Protein 6M5N (pdb70)

B-factor: mean 21.62, std 9.53, range [8.75, 76.54]

Secondary structure (DSSP, 8-state):
-TTTT-EEEEETTTSHHHHHHHHHHHHTT-EEEEEES-HHHHHHHHHHHHHHSTT--EEEEE--TT-HHHHHHHHHHHHHHHTS-SEEEE---------TT---HHHHHHHHIIIIIHHHHHHHHHHHHHHTTT-EEEEEE--GGGTS--TT-HHHHHHHHHHHHHHHHHHHHHGGGTEEEEEEEE-B--HHHHHHHHHS-HHHHHHHHHHHHHH-TTTSS-B-IIIIIHHHHHHHHSGGGTT--S-EEEESTTSS---

Sequence (259 aa):
KLLEGKRIIVTGGAQGIGASVVRAYIAAGATVASMDMNDTLGQQVVSEAGKANPGCKSRYYHCNIADRPEVEKAFATAAEDMGGLDVMVNVAGVHRHSPPDAIAEELYDMLFRVNVLGTINTNAVAYRLMKGQGIGNIINFGSESGLTGEINNALYSATKAAVHTWTRNVARQWGPDGIRINAVLPYMVTPMYVDFRNALSSEDLAAHDAATKTDIPLGGKFGDADKDLAPVMVFLASDASHFMTGQMFPVDGGLIAVR

Structure (mmCIF, N/CA/C/O backbone):
data_6M5N
#
_entry.id   6M5N
#
_cell.length_a   71.629
_cell.length_b   96.507
_cell.length_c   142.562
_cell.angle_alpha   90.000
_cell.angle_beta   90.000
_cell.angle_gamma   90.000
#
_symmetry.space_group_name_H-M   'F 2 2 2'
#
loop_
_entity.id
_entity.type
_entity.pdbx_description
1 polymer 'Borneol dehydrogenase'
2 non-polymer 'SULFATE ION'
3 non-polymer 'ACETATE ION'
4 water water
#
loop_
_atom_site.group_PDB
_atom_site.id
_atom_site.type_symbol
_atom_site.label_atom_id
_atom_site.label_alt_id
_atom_site.label_comp_id
_atom_site.label_asym_id
_atom_site.label_entity_id
_atom_site.label_seq_id
_atom_site.pdbx_PDB_ins_code
_atom_site.Cartn_x
_atom_site.Cartn_y
_atom_site.Cartn_z
_atom_site.occupancy
_atom_site.B_iso_or_equiv
_atom_site.auth_seq_id
_atom_site.auth_comp_id
_atom_site.auth_asym_id
_atom_site.auth_atom_id
_atom_site.pdbx_PDB_model_num
ATOM 1 N N . LYS A 1 2 ? 19.13331 18.92805 -1.02049 1.000 35.25929 2 LYS A N 1
ATOM 2 C CA . LYS A 1 2 ? 18.37229 18.45183 0.13078 1.000 30.70348 2 LYS A CA 1
ATOM 3 C C . LYS A 1 2 ? 19.24127 18.62073 1.37053 1.000 24.03718 2 LYS A C 1
ATOM 4 O O . LYS A 1 2 ? 20.45043 18.40646 1.32088 1.000 25.59305 2 LYS A O 1
ATOM 10 N N . LEU A 1 3 ? 18.61083 18.99641 2.48604 1.000 23.63241 3 LEU A N 1
ATOM 11 C CA . LEU A 1 3 ? 19.36260 19.35233 3.68928 1.000 24.29209 3 LEU A CA 1
ATOM 12 C C . LEU A 1 3 ? 20.22232 18.22458 4.24563 1.000 22.32727 3 LEU A C 1
ATOM 13 O O . LEU A 1 3 ? 21.23273 18.50452 4.89844 1.000 23.07571 3 LEU A O 1
ATOM 18 N N . LEU A 1 4 ? 19.84683 16.96012 4.04190 1.000 21.18653 4 LEU A N 1
ATOM 19 C CA . LEU A 1 4 ? 20.64108 15.85818 4.57817 1.000 17.83419 4 LEU A CA 1
ATOM 20 C C . LEU A 1 4 ? 21.26184 15.00173 3.47992 1.000 21.69917 4 LEU A C 1
ATOM 21 O O . LEU A 1 4 ? 21.59281 13.83914 3.71970 1.000 16.31067 4 LEU A O 1
ATOM 26 N N . GLU A 1 5 ? 21.43238 15.56375 2.28646 1.000 22.40232 5 GLU A N 1
ATOM 27 C CA . GLU A 1 5 ? 21.95827 14.83445 1.13865 1.000 25.28322 5 GLU A CA 1
ATOM 28 C C . GLU A 1 5 ? 23.24667 14.08556 1.46597 1.000 19.50215 5 GLU A C 1
ATOM 29 O O . GLU A 1 5 ? 24.21838 14.67341 1.95184 1.000 2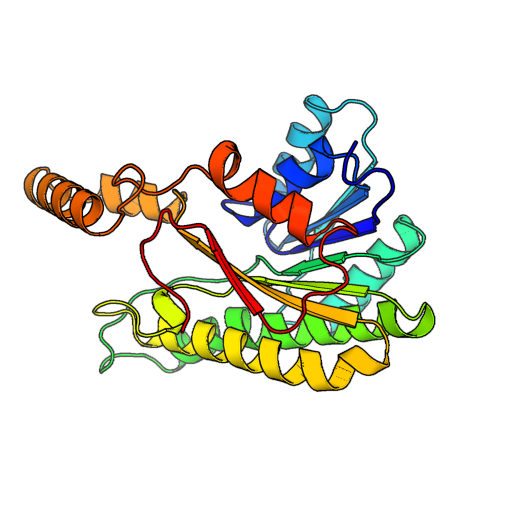0.82170 5 GLU A O 1
ATOM 35 N N . GLY A 1 6 ? 23.23489 12.77322 1.23212 1.000 21.83539 6 GLY A N 1
ATOM 36 C CA . GLY A 1 6 ? 24.37854 11.92973 1.49417 1.000 26.77666 6 GLY A CA 1
ATOM 37 C C . GLY A 1 6 ? 24.64436 11.56189 2.93692 1.000 24.88515 6 GLY A C 1
ATOM 38 O O . GLY A 1 6 ? 25.54084 10.74675 3.18572 1.000 27.42443 6 GLY A O 1
ATOM 39 N N . LYS A 1 7 ? 23.92680 12.13243 3.90129 1.000 20.85166 7 LYS A N 1
ATOM 40 C CA . LYS A 1 7 ? 24.18648 11.78009 5.28908 1.000 17.13605 7 LYS A CA 1
ATOM 41 C C . LYS A 1 7 ? 23.83690 10.31522 5.52586 1.000 14.08533 7 LYS A C 1
ATOM 42 O O . LYS A 1 7 ? 22.82981 9.81066 5.02276 1.000 17.26712 7 LYS A O 1
ATOM 48 N N . ARG A 1 8 ? 24.67294 9.64673 6.31390 1.000 14.49592 8 ARG A N 1
ATOM 49 C CA . ARG A 1 8 ? 24.54917 8.22856 6.63702 1.000 13.11545 8 ARG A CA 1
ATOM 50 C C . ARG A 1 8 ? 24.00730 8.15325 8.05859 1.000 12.98591 8 ARG A C 1
ATOM 51 O O . ARG A 1 8 ? 24.74397 8.38741 9.02234 1.000 14.39940 8 ARG A O 1
ATOM 59 N N . ILE A 1 9 ? 22.72363 7.81049 8.19327 1.000 12.78083 9 ILE A N 1
ATOM 60 C CA . ILE A 1 9 ? 22.04998 7.88403 9.48484 1.000 13.93089 9 ILE A CA 1
ATOM 61 C C . ILE A 1 9 ? 21.38568 6.57964 9.89536 1.000 15.62555 9 ILE A C 1
ATOM 62 O O . ILE A 1 9 ? 20.70591 5.93158 9.09199 1.000 15.40706 9 ILE A O 1
ATOM 67 N N . ILE A 1 10 ? 21.57825 6.21266 11.16777 1.000 14.69477 10 ILE A N 1
ATOM 68 C CA . ILE A 1 10 ? 20.90695 5.07787 11.78853 1.000 15.19300 10 ILE A CA 1
ATOM 69 C C . ILE A 1 10 ? 19.81008 5.67599 12.65381 1.000 14.14769 10 ILE A C 1
ATOM 70 O O . ILE A 1 10 ? 20.06785 6.61792 13.41753 1.000 14.22307 10 ILE A O 1
ATOM 75 N N . VAL A 1 11 ? 18.60308 5.12094 12.57115 1.000 12.15669 11 VAL A N 1
ATOM 76 C CA . VAL A 1 11 ? 17.48415 5.54081 13.41154 1.000 12.19232 11 VAL A CA 1
ATOM 77 C C . VAL A 1 11 ? 16.87890 4.30929 14.06980 1.000 16.78257 11 VAL A C 1
ATOM 78 O O . VAL A 1 11 ? 16.41400 3.39867 13.37326 1.000 17.99285 11 VAL A O 1
ATOM 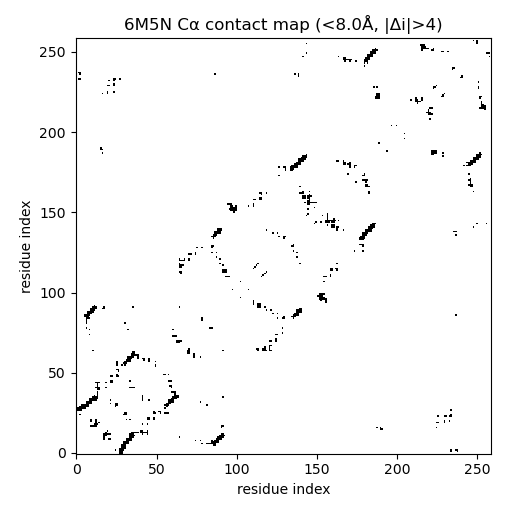82 N N . THR A 1 12 ? 16.88861 4.26946 15.39958 1.000 14.02148 12 THR A N 1
ATOM 83 C CA . THR A 1 12 ? 16.27443 3.15211 16.10492 1.000 15.88221 12 THR A CA 1
ATOM 84 C C . THR A 1 12 ? 14.82105 3.49346 16.41808 1.000 15.20340 12 THR A C 1
ATOM 85 O O . THR A 1 12 ? 14.43239 4.66295 16.45317 1.000 15.44520 12 THR A O 1
ATOM 89 N N . GLY A 1 13 ? 14.00137 2.45467 16.56369 1.000 15.83271 13 GLY A N 1
ATOM 90 C CA . GLY A 1 13 ? 12.59159 2.65525 16.83402 1.000 16.58136 13 GLY A CA 1
ATOM 91 C C . GLY A 1 13 ? 11.81938 3.13403 15.62797 1.000 19.37008 13 GLY A C 1
ATOM 92 O O . GLY A 1 13 ? 10.77105 3.76381 15.78124 1.000 16.32996 13 GLY A O 1
ATOM 93 N N . GLY A 1 14 ? 12.31496 2.84798 14.42435 1.000 15.53916 14 GLY A N 1
ATOM 94 C CA . GLY A 1 14 ? 11.71705 3.27537 13.16852 1.000 17.73120 14 GLY A CA 1
ATOM 95 C C . GLY A 1 14 ? 10.40415 2.64131 12.76057 1.000 19.17444 14 GLY A C 1
ATOM 96 O O . GLY A 1 14 ? 9.83544 3.07783 11.75775 1.000 19.60328 14 GLY A O 1
ATOM 97 N N . ALA A 1 15 ? 9.88064 1.66336 13.49813 1.000 18.24837 15 ALA A N 1
ATOM 98 C CA . ALA A 1 15 ? 8.66388 0.98819 13.05505 1.000 18.17945 15 ALA A CA 1
ATOM 99 C C . ALA A 1 15 ? 7.37420 1.74371 13.33654 1.000 23.00845 15 ALA A C 1
ATOM 100 O O . ALA A 1 15 ? 6.37126 1.47774 12.66254 1.000 21.62966 15 ALA A O 1
ATOM 102 N N . GLN A 1 16 ? 7.35113 2.65386 14.30738 1.000 22.77200 16 GLN A N 1
ATOM 103 C CA . GLN A 1 16 ? 6.10010 3.31680 14.64495 1.000 20.76608 16 GLN A CA 1
ATOM 104 C C . GLN A 1 16 ? 6.35120 4.67968 15.27697 1.000 24.30328 16 GLN A C 1
ATOM 105 O O . GLN A 1 16 ? 7.48351 5.04509 15.60511 1.000 21.29460 16 GLN A O 1
ATOM 111 N N . GLY A 1 17 ? 5.25259 5.41831 15.43512 1.000 24.65739 17 GLY A N 1
ATOM 112 C CA . GLY A 1 17 ? 5.22405 6.71775 16.09425 1.000 21.81775 17 GLY A CA 1
ATOM 113 C C . GLY A 1 17 ? 6.30923 7.70189 15.71267 1.000 21.07124 17 GLY A C 1
ATOM 114 O O . GLY A 1 17 ? 6.57357 7.94670 14.52873 1.000 19.52961 17 GLY A O 1
ATOM 115 N N . ILE A 1 18 ? 6.91115 8.30603 16.74450 1.000 20.41408 18 ILE A N 1
ATOM 116 C CA . ILE A 1 18 ? 7.95611 9.31120 16.55215 1.000 19.96317 18 ILE A CA 1
ATOM 117 C C . ILE A 1 18 ? 9.08280 8.75685 15.68969 1.000 17.78573 18 ILE A C 1
ATOM 118 O O . ILE A 1 18 ? 9.54216 9.41335 14.74869 1.000 16.80337 18 ILE A O 1
ATOM 123 N N . GLY A 1 19 ? 9.56937 7.55604 16.02633 1.000 18.59954 19 GLY A N 1
ATOM 124 C CA . GLY A 1 19 ? 10.65603 6.95516 15.26280 1.000 17.04086 19 GLY A CA 1
ATOM 125 C C . GLY A 1 19 ? 10.34530 6.85073 13.78386 1.000 21.48969 19 GLY A C 1
ATOM 126 O O . GLY A 1 19 ? 11.19867 7.13260 12.93633 1.000 14.15289 19 GLY A O 1
ATOM 127 N N . ALA A 1 20 ? 9.12312 6.42231 13.45180 1.000 16.00653 20 ALA A N 1
ATOM 128 C CA . ALA A 1 20 ? 8.73853 6.31278 12.04831 1.000 18.07801 20 ALA A CA 1
ATOM 129 C C . ALA A 1 20 ? 8.71122 7.68604 11.38380 1.000 17.60614 20 ALA A C 1
ATOM 130 O O . ALA A 1 20 ? 9.05760 7.82237 10.20671 1.000 16.32260 20 ALA A O 1
ATOM 132 N N . SER A 1 21 ? 8.29024 8.71831 12.12025 1.000 19.29305 21 SER A N 1
ATOM 133 C CA . SER A 1 21 ? 8.29231 10.06760 11.56002 1.000 15.18545 21 SER A CA 1
ATOM 134 C C . SER A 1 21 ? 9.71076 10.56091 11.27947 1.000 16.02439 21 SER A C 1
ATOM 135 O O . SER A 1 21 ? 9.92150 11.31293 10.32119 1.000 20.93514 21 SER A O 1
ATOM 138 N N . VAL A 1 22 ? 10.68858 10.16466 12.09898 1.000 16.62159 22 VAL A N 1
ATOM 139 C CA . VAL A 1 22 ? 12.07451 10.56690 11.84838 1.000 15.06453 22 VAL A CA 1
ATOM 140 C C . VAL A 1 22 ? 12.59490 9.89239 10.58262 1.000 15.26351 22 VAL A C 1
ATOM 141 O O . VAL A 1 22 ? 13.24107 10.52790 9.74374 1.000 15.45054 22 VAL A O 1
ATOM 145 N N . VAL A 1 23 ? 12.36132 8.58193 10.45161 1.000 15.43663 23 VAL A N 1
ATOM 146 C CA . VAL A 1 23 ? 12.75114 7.86892 9.23212 1.000 14.63730 23 VAL A CA 1
ATOM 147 C C . VAL A 1 23 ? 12.18330 8.57246 8.00528 1.000 15.72829 23 VAL A C 1
ATOM 148 O O . VAL A 1 23 ? 12.90660 8.86462 7.04506 1.000 15.70489 23 VAL A O 1
ATOM 152 N N . ARG A 1 24 ? 10.86985 8.83428 8.01168 1.000 16.21319 24 ARG A N 1
ATOM 153 C CA . ARG A 1 24 ? 10.23410 9.53264 6.89499 1.000 17.81183 24 ARG A CA 1
ATOM 154 C C . ARG A 1 24 ? 10.89499 10.88262 6.62955 1.000 20.36816 24 ARG A C 1
ATOM 155 O O . ARG A 1 24 ? 11.21592 11.21747 5.48399 1.000 19.32545 24 ARG A O 1
ATOM 163 N N . ALA A 1 25 ? 11.07237 11.68487 7.68383 1.000 17.91868 25 ALA A N 1
ATOM 164 C CA . ALA A 1 25 ? 11.67660 13.00908 7.54730 1.000 14.47930 25 ALA A CA 1
ATOM 165 C C . ALA A 1 25 ? 13.07410 12.93024 6.94589 1.000 18.52575 25 ALA A C 1
ATOM 166 O O . ALA A 1 25 ? 13.43223 13.72012 6.06165 1.000 18.78296 25 ALA A O 1
ATOM 168 N N . TYR A 1 26 ? 13.89518 12.00694 7.44981 1.000 16.56244 26 TYR A N 1
ATOM 169 C CA . TYR A 1 26 ? 15.27351 11.90050 6.97744 1.000 13.15272 26 TYR A CA 1
ATOM 170 C C . TYR A 1 26 ? 15.34164 11.39727 5.54120 1.000 16.92383 26 TYR A C 1
ATOM 171 O O . TYR A 1 26 ? 16.17735 11.86305 4.75862 1.000 18.30196 26 TYR A O 1
ATOM 180 N N . ILE A 1 27 ? 14.49693 10.42706 5.18482 1.000 15.00828 27 ILE A N 1
ATOM 181 C CA . ILE A 1 27 ? 14.47648 9.94419 3.80506 1.000 19.12601 27 ILE A CA 1
ATOM 182 C C . ILE A 1 27 ? 14.07365 11.08063 2.87143 1.000 21.31895 27 ILE A C 1
ATOM 183 O O . ILE A 1 27 ? 14.69486 11.29819 1.82337 1.000 19.35804 27 ILE A O 1
ATOM 188 N N . ALA A 1 28 ? 13.04018 11.83870 3.25029 1.000 18.60627 28 ALA A N 1
ATOM 189 C CA . ALA A 1 28 ? 12.60358 12.97781 2.44566 1.000 18.61089 28 ALA A CA 1
ATOM 190 C C . ALA A 1 28 ? 13.69393 14.04301 2.33040 1.000 21.61230 28 ALA A C 1
ATOM 191 O O . ALA A 1 28 ? 13.76313 14.75488 1.32216 1.000 18.45478 28 ALA A O 1
ATOM 193 N N . ALA A 1 29 ? 14.55085 14.16984 3.34212 1.000 19.95749 29 ALA A N 1
ATOM 194 C CA . ALA A 1 29 ? 15.63933 15.14054 3.31725 1.000 16.44263 29 ALA A CA 1
ATOM 195 C C . ALA A 1 29 ? 16.88436 14.63941 2.57954 1.000 17.76841 29 ALA A C 1
ATOM 196 O O . ALA A 1 29 ? 17.92606 15.29705 2.64738 1.000 21.35564 29 ALA A O 1
ATOM 198 N N . GLY A 1 30 ? 16.81346 13.49615 1.89934 1.000 18.97408 30 GLY A N 1
ATOM 199 C CA . GLY A 1 30 ? 17.93197 13.00028 1.11556 1.000 19.26015 30 GLY A CA 1
ATOM 200 C C . GLY A 1 30 ? 18.95548 12.15931 1.84436 1.000 20.48552 30 GLY A C 1
ATOM 201 O O . GLY A 1 30 ? 19.98376 11.81016 1.25008 1.000 20.46167 30 GLY A O 1
ATOM 202 N N . ALA A 1 31 ? 18.71762 11.82021 3.10020 1.000 14.55036 31 ALA A N 1
ATOM 203 C CA . ALA A 1 31 ? 19.66346 11.00082 3.83878 1.000 15.33315 31 ALA A CA 1
ATOM 204 C C . ALA A 1 31 ? 19.57385 9.53527 3.42716 1.000 17.85295 31 ALA A C 1
ATOM 205 O O . ALA A 1 31 ? 18.55428 9.06149 2.91733 1.000 19.35504 31 ALA A O 1
ATOM 207 N N . THR A 1 32 ? 20.67957 8.82488 3.63417 1.000 16.60855 32 THR A N 1
ATOM 208 C CA . THR A 1 32 ? 20.71218 7.37742 3.48162 1.000 13.57825 32 THR A CA 1
ATOM 209 C C . THR A 1 32 ? 20.32487 6.89826 4.87276 1.000 17.83973 32 THR A C 1
ATOM 210 O O . THR A 1 32 ? 21.02674 7.19327 5.84403 1.000 13.93612 32 THR A O 1
ATOM 214 N N . VAL A 1 33 ? 19.21387 6.17946 4.98781 1.000 13.97553 33 VAL A N 1
ATOM 215 C CA . VAL A 1 33 ? 18.68691 5.84037 6.30529 1.000 15.35749 33 VAL A CA 1
ATOM 216 C C . VAL A 1 33 ? 18.67926 4.34355 6.57235 1.000 15.65667 33 VAL A C 1
ATOM 217 O O . VAL A 1 33 ? 18.13365 3.56153 5.78903 1.000 14.24458 33 VAL A O 1
ATOM 221 N N . ALA A 1 34 ? 19.26730 3.96232 7.70496 1.000 13.31171 34 ALA A N 1
ATOM 222 C CA . ALA A 1 34 ? 19.28512 2.59523 8.20708 1.000 9.44972 34 ALA A CA 1
ATOM 223 C C . ALA A 1 34 ? 18.29401 2.60324 9.36898 1.000 16.48053 34 ALA A C 1
ATOM 224 O O . ALA A 1 34 ? 18.61306 3.08677 10.46107 1.000 15.21544 34 ALA A O 1
ATOM 226 N N . SER A 1 35 ? 17.07522 2.13157 9.12377 1.000 12.74602 35 SER A N 1
ATOM 227 C CA . SER A 1 35 ? 16.06096 2.10427 10.17123 1.000 16.32331 35 SER A CA 1
ATOM 228 C C . SER A 1 35 ? 16.10478 0.77130 10.90558 1.000 16.18022 35 SER A C 1
ATOM 229 O O . SER A 1 35 ? 16.21601 -0.28787 10.28288 1.000 16.53335 35 SER A O 1
ATOM 232 N N . MET A 1 36 ? 16.02683 0.82424 12.23832 1.000 15.59578 36 MET A N 1
ATOM 233 C CA . MET A 1 36 ? 16.06512 -0.38554 13.04922 1.000 18.31163 36 MET A CA 1
ATOM 234 C C . MET A 1 36 ? 14.93397 -0.42651 14.06076 1.000 16.48115 36 MET A C 1
ATOM 235 O O . MET A 1 36 ? 14.48589 0.60364 14.56517 1.000 18.27916 36 MET A O 1
ATOM 240 N N . ASP A 1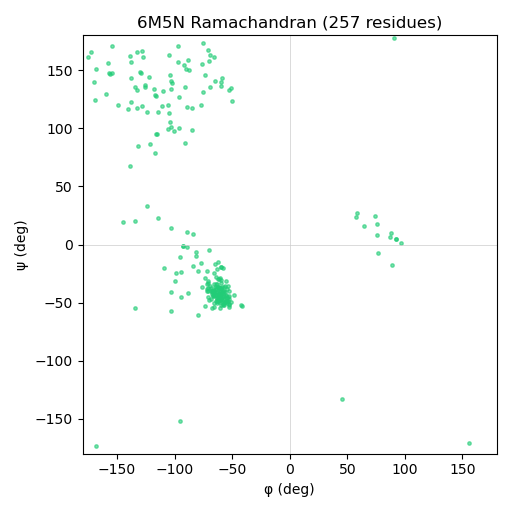 37 ? 14.48268 -1.63629 14.34819 1.000 16.02433 37 ASP A N 1
ATOM 241 C CA . ASP A 1 37 ? 13.41114 -1.87294 15.30930 1.000 16.50888 37 ASP A CA 1
ATOM 242 C C . ASP A 1 37 ? 13.37800 -3.36878 15.59288 1.000 19.70959 37 ASP A C 1
ATOM 243 O O . ASP A 1 37 ? 14.25712 -4.12190 15.15517 1.000 17.71118 37 ASP A O 1
ATOM 248 N N . MET A 1 38 ? 12.36667 -3.79271 16.34536 1.000 16.92694 38 MET A N 1
ATOM 249 C CA . MET A 1 38 ? 12.13280 -5.19920 16.62558 1.000 20.15360 38 MET A CA 1
ATOM 250 C C . MET A 1 38 ? 10.89513 -5.71424 15.90478 1.000 20.67474 38 MET A C 1
ATOM 251 O O . MET A 1 38 ? 10.76033 -6.92898 15.72303 1.000 25.43598 38 MET A O 1
ATOM 256 N N . ASN A 1 39 ? 9.99521 -4.81543 15.50088 1.000 21.72460 39 ASN A N 1
ATOM 257 C CA . ASN A 1 39 ? 8.78621 -5.15094 14.75119 1.000 24.82807 39 ASN A CA 1
ATOM 258 C C . ASN A 1 39 ? 9.18420 -5.06017 13.28108 1.000 23.85649 39 ASN A C 1
ATOM 259 O O . ASN A 1 39 ? 9.05533 -4.01537 12.64380 1.000 22.15488 39 ASN A O 1
ATOM 264 N N . ASP A 1 40 ? 9.70733 -6.17329 12.75255 1.000 22.14133 40 ASP A N 1
ATOM 265 C CA . ASP A 1 40 ? 10.24892 -6.20271 11.39339 1.000 23.16037 40 ASP A CA 1
ATOM 266 C C . ASP A 1 40 ? 9.21679 -5.87447 10.31818 1.000 22.71794 40 ASP A C 1
ATOM 267 O O . ASP A 1 40 ? 9.52918 -5.16140 9.35740 1.000 23.87172 40 ASP A O 1
ATOM 272 N N . THR A 1 41 ? 7.99659 -6.40458 10.43203 1.000 27.54888 41 THR A N 1
ATOM 273 C CA . THR A 1 41 ? 6.98901 -6.12482 9.40998 1.000 27.88496 41 THR A CA 1
ATOM 274 C C . THR A 1 41 ? 6.66383 -4.63926 9.36320 1.000 28.56666 41 THR A C 1
ATOM 275 O O . THR A 1 41 ? 6.65198 -4.02392 8.28827 1.000 22.45745 41 THR A O 1
ATOM 279 N N . LEU A 1 42 ? 6.40908 -4.04571 10.52797 1.000 22.82821 42 LEU A N 1
ATOM 280 C CA . LEU A 1 42 ? 6.08326 -2.62657 10.59094 1.000 21.46168 42 LEU A CA 1
ATOM 281 C C . LEU A 1 42 ? 7.29161 -1.77943 10.20991 1.000 22.38819 42 LEU A C 1
ATOM 282 O O . LEU A 1 42 ? 7.15995 -0.78651 9.48492 1.000 22.85251 42 LEU A O 1
ATOM 287 N N . GLY A 1 43 ? 8.47547 -2.15169 10.70304 1.000 19.97164 43 GLY A N 1
ATOM 288 C CA . GLY A 1 43 ? 9.68018 -1.41591 10.34980 1.000 17.22963 43 GLY A CA 1
ATOM 289 C C . GLY A 1 43 ? 9.89138 -1.33118 8.85127 1.000 22.69752 43 GLY A C 1
ATOM 290 O O . GLY A 1 43 ? 10.18706 -0.25982 8.31468 1.000 20.05667 43 GLY A O 1
ATOM 291 N N . GLN A 1 44 ? 9.76908 -2.46681 8.15764 1.000 20.04660 44 GLN A N 1
ATOM 292 C CA . GLN A 1 44 ? 9.97288 -2.46532 6.71164 1.000 20.33371 44 GLN A CA 1
ATOM 293 C C . GLN A 1 44 ? 8.87055 -1.68137 6.01383 1.000 20.49987 44 GLN A C 1
ATOM 294 O O . GLN A 1 44 ? 9.13094 -0.94700 5.05308 1.000 17.19703 44 GLN A O 1
ATOM 300 N N . GLN A 1 45 ? 7.63567 -1.81918 6.50496 1.000 21.28056 45 GLN A N 1
ATOM 301 C CA . GLN A 1 45 ? 6.49899 -1.10128 5.93804 1.000 20.59793 45 GLN A CA 1
ATOM 302 C C . GLN A 1 45 ? 6.76248 0.39863 5.92084 1.000 23.07047 45 GLN A C 1
ATOM 303 O O . GLN A 1 45 ? 6.49284 1.08209 4.92340 1.000 22.68996 45 GLN A O 1
ATOM 309 N N . VAL A 1 46 ? 7.29506 0.92416 7.02272 1.000 20.01224 46 VAL A N 1
ATOM 310 C CA . VAL A 1 46 ? 7.60345 2.34749 7.10578 1.000 18.41474 46 VAL A CA 1
ATOM 311 C C . VAL A 1 46 ? 8.63902 2.72049 6.05094 1.000 16.24236 46 VAL A C 1
ATOM 312 O O . VAL A 1 46 ? 8.48502 3.70642 5.32035 1.000 19.64574 46 VAL A O 1
ATOM 316 N N . VAL A 1 47 ? 9.72676 1.95317 5.98013 1.000 16.90302 47 VAL A N 1
ATOM 317 C CA . VAL A 1 47 ? 10.78209 2.24386 5.01353 1.000 22.06421 47 VAL A CA 1
ATOM 318 C C . VAL A 1 47 ? 10.23505 2.15993 3.59092 1.000 18.70746 47 VAL A C 1
ATOM 319 O O . VAL A 1 47 ? 10.54207 3.00224 2.73611 1.000 19.75244 47 VAL A O 1
ATOM 323 N N . SER A 1 48 ? 9.41855 1.13689 3.31916 1.000 18.58173 48 SER A N 1
ATOM 324 C CA . SER A 1 48 ? 8.83560 0.94759 1.99081 1.000 24.60898 48 SER A CA 1
ATOM 325 C C . SER A 1 48 ? 7.91904 2.10300 1.59663 1.000 19.48598 48 SER A C 1
ATOM 326 O O . SER A 1 48 ? 7.99734 2.61617 0.47309 1.000 21.89239 48 SER A O 1
ATOM 329 N N . GLU A 1 49 ? 7.02986 2.51649 2.50482 1.000 19.43344 49 GLU A N 1
ATOM 330 C CA . GLU A 1 49 ? 6.15046 3.64721 2.21751 1.000 22.83759 49 GLU A CA 1
ATOM 331 C C . GLU A 1 49 ? 6.92640 4.94718 2.05190 1.000 22.36055 49 GLU A C 1
ATOM 332 O O . GLU A 1 49 ? 6.60708 5.75754 1.17289 1.000 22.59425 49 GLU A O 1
ATOM 338 N N . ALA A 1 50 ? 7.93940 5.17376 2.88926 1.000 22.90381 50 ALA A N 1
ATOM 339 C CA . ALA A 1 50 ? 8.74308 6.38079 2.73808 1.000 20.96010 50 ALA A CA 1
ATOM 340 C C . ALA A 1 50 ? 9.47032 6.39373 1.40289 1.000 26.09713 50 ALA A C 1
ATOM 341 O O . ALA A 1 50 ? 9.62570 7.45693 0.78755 1.000 23.05402 50 ALA A O 1
ATOM 343 N N . GLY A 1 51 ? 9.87723 5.21929 0.91708 1.000 25.00383 51 GLY A N 1
ATOM 344 C CA . GLY A 1 51 ? 10.51786 5.14971 -0.38555 1.000 20.93563 51 GLY A CA 1
ATOM 345 C C . GLY A 1 51 ? 9.57975 5.53035 -1.51145 1.000 23.27096 51 GLY A C 1
ATOM 346 O O . GLY A 1 51 ? 9.97226 6.23612 -2.44336 1.000 21.78462 51 GLY A O 1
ATOM 347 N N . LYS A 1 52 ? 8.32051 5.08680 -1.42498 1.000 25.61678 52 LYS A N 1
ATOM 348 C CA . LYS A 1 52 ? 7.32667 5.39805 -2.44713 1.000 25.18360 52 LYS A CA 1
ATOM 349 C C . LYS A 1 52 ? 7.21848 6.89937 -2.66691 1.000 26.90733 52 LYS A C 1
ATOM 350 O O . LYS A 1 52 ? 7.05718 7.36446 -3.80269 1.000 32.94489 52 LYS A O 1
ATOM 356 N N . ALA A 1 53 ? 7.31247 7.67221 -1.58840 1.000 28.43952 53 ALA A N 1
ATOM 357 C CA . ALA A 1 53 ? 7.21723 9.12219 -1.64960 1.000 25.08372 53 ALA A CA 1
ATOM 358 C C . ALA A 1 53 ? 8.52687 9.78440 -2.05844 1.000 25.63421 53 ALA A C 1
ATOM 359 O O . ALA A 1 53 ? 8.53020 10.98595 -2.34748 1.000 26.23564 53 ALA A O 1
ATOM 361 N N . ASN A 1 54 ? 9.62794 9.03645 -2.10760 1.000 24.40271 54 ASN A N 1
ATOM 362 C CA . ASN A 1 54 ? 10.93288 9.57170 -2.50035 1.000 21.66276 54 ASN A CA 1
ATOM 363 C C . ASN A 1 54 ? 11.63365 8.56476 -3.39884 1.000 24.84828 54 ASN A C 1
ATOM 364 O O . ASN A 1 54 ? 12.64545 7.96798 -3.01893 1.000 25.18835 54 ASN A O 1
ATOM 369 N N . PRO A 1 55 ? 11.11220 8.34836 -4.60635 1.000 24.97579 55 PRO A N 1
ATOM 370 C CA . PRO A 1 55 ? 11.67124 7.31131 -5.48504 1.000 20.12493 55 PRO A CA 1
ATOM 371 C C . PRO A 1 55 ? 13.17189 7.45381 -5.69079 1.000 24.53203 55 PRO A C 1
ATOM 372 O O . PRO A 1 55 ? 13.68735 8.53953 -5.96710 1.000 22.39589 55 PRO A O 1
ATOM 376 N N . GLY A 1 56 ? 13.87366 6.33866 -5.54598 1.000 18.02749 56 GLY A N 1
ATOM 377 C CA . GLY A 1 56 ? 15.30501 6.29395 -5.71772 1.000 16.18310 56 GLY A CA 1
ATOM 378 C C . GLY A 1 56 ? 16.09681 6.49687 -4.44927 1.000 22.79323 56 GLY A C 1
ATOM 379 O O . GLY A 1 56 ? 17.33426 6.52755 -4.51194 1.000 21.38975 56 GLY A O 1
ATOM 380 N N . CYS A 1 57 ? 15.42775 6.59827 -3.30097 1.000 20.60360 57 CYS A N 1
ATOM 381 C CA . CYS A 1 57 ? 16.10080 6.77045 -2.02275 1.000 27.74348 57 CYS A CA 1
ATOM 382 C C . CYS A 1 57 ? 16.92251 5.53214 -1.68950 1.000 23.86006 57 CYS A C 1
ATOM 383 O O . CYS A 1 57 ? 16.70508 4.44344 -2.22856 1.000 24.58809 57 CYS A O 1
ATOM 386 N N . LYS A 1 58 ? 17.86589 5.70394 -0.76986 1.000 16.29644 58 LYS A N 1
ATOM 387 C CA . LYS A 1 58 ? 18.74652 4.62507 -0.34356 1.000 19.84664 58 LYS A CA 1
ATOM 388 C C . LYS A 1 58 ? 18.39222 4.37879 1.11307 1.000 21.85764 58 LYS A C 1
ATOM 389 O O . LYS A 1 58 ? 18.62681 5.23653 1.96992 1.000 19.63503 58 LYS A O 1
ATOM 395 N N . SER A 1 59 ? 17.83574 3.20626 1.39287 1.000 18.58005 59 SER A N 1
ATOM 396 C CA . SER A 1 59 ? 17.35780 2.93103 2.73544 1.000 18.57075 59 SER A CA 1
ATOM 397 C C . SER A 1 59 ? 17.28888 1.42980 2.94519 1.000 20.32911 59 SER A C 1
ATOM 398 O O . SER A 1 59 ? 17.17172 0.65217 1.99430 1.000 16.26353 59 SER A O 1
ATOM 401 N N . ARG A 1 60 ? 17.35092 1.03729 4.21124 1.000 15.52359 60 ARG A N 1
ATOM 402 C CA . ARG A 1 60 ? 17.29150 -0.36791 4.57376 1.000 14.83811 60 ARG A CA 1
ATOM 403 C C . ARG A 1 60 ? 16.81279 -0.48459 6.00936 1.000 16.68036 60 ARG A C 1
ATOM 404 O O . ARG A 1 60 ? 17.07459 0.39204 6.83634 1.000 16.29970 60 ARG A O 1
ATOM 412 N N . TYR A 1 61 ? 16.08612 -1.56961 6.27954 1.000 15.66965 61 TYR A N 1
ATOM 413 C CA . TYR A 1 61 ? 15.59729 -1.88993 7.60992 1.000 16.74643 61 TYR A CA 1
ATOM 414 C C . TYR A 1 61 ? 16.45600 -2.99770 8.20707 1.000 17.20173 61 TYR A C 1
ATOM 415 O O . TYR A 1 61 ? 16.85653 -3.93252 7.50796 1.000 17.34424 61 TYR A O 1
ATOM 424 N N . TYR A 1 62 ? 16.74381 -2.88371 9.50163 1.000 14.88932 62 TYR A N 1
ATOM 425 C CA . TYR 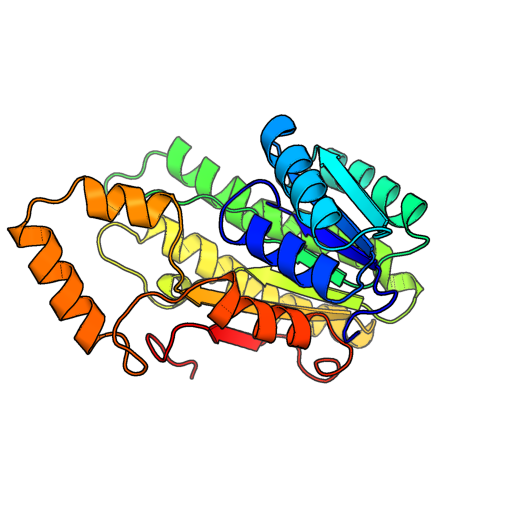A 1 62 ? 17.50972 -3.89060 10.22264 1.000 15.59654 62 TYR A CA 1
ATOM 426 C C . TYR A 1 62 ? 16.85785 -4.21804 11.55460 1.000 14.58521 62 TYR A C 1
ATOM 427 O O . TYR A 1 62 ? 16.43968 -3.32423 12.29294 1.000 17.55358 62 TYR A O 1
ATOM 436 N N . HIS A 1 63 ? 16.78899 -5.50602 11.86205 1.000 17.32186 63 HIS A N 1
ATOM 437 C CA . HIS A 1 63 ? 16.26094 -5.94318 13.14466 1.000 20.88502 63 HIS A CA 1
ATOM 438 C C . HIS A 1 63 ? 17.31311 -5.68086 14.21545 1.000 20.07562 63 HIS A C 1
ATOM 439 O O . HIS A 1 63 ? 18.48075 -6.04749 14.04730 1.000 18.57713 63 HIS A O 1
ATOM 446 N N . CYS A 1 64 ? 16.90711 -5.05389 15.31866 1.000 16.83473 64 CYS A N 1
ATOM 447 C CA . CYS A 1 64 ? 17.85275 -4.79721 16.39967 1.000 14.89365 64 CYS A CA 1
ATOM 448 C C . CYS A 1 64 ? 17.14992 -4.53800 17.71878 1.000 17.83849 64 CYS A C 1
ATOM 449 O O . CYS A 1 64 ? 16.25333 -3.69463 17.79537 1.000 17.13923 64 CYS A O 1
ATOM 452 N N . ASN A 1 65 ? 17.58841 -5.26220 18.74851 1.000 16.55393 65 ASN A N 1
ATOM 453 C CA . ASN A 1 65 ? 17.16227 -5.07542 20.13041 1.000 20.59431 65 ASN A CA 1
ATOM 454 C C . ASN A 1 65 ? 18.22434 -4.19646 20.78731 1.000 17.06625 65 ASN A C 1
ATOM 455 O O . ASN A 1 65 ? 19.29909 -4.68570 21.15409 1.000 16.77371 65 ASN A O 1
ATOM 460 N N . ILE A 1 66 ? 17.93745 -2.89469 20.91254 1.000 17.00008 66 ILE A N 1
ATOM 461 C CA . ILE A 1 66 ? 18.90674 -1.95922 21.49168 1.000 14.56692 66 ILE A CA 1
ATOM 462 C C . ILE A 1 66 ? 19.33146 -2.34345 22.90658 1.000 20.12497 66 ILE A C 1
ATOM 463 O O . ILE A 1 66 ? 20.37565 -1.88019 23.38702 1.000 16.50293 66 ILE A O 1
ATOM 468 N N . ALA A 1 67 ? 18.54553 -3.16702 23.60182 1.000 15.87278 67 ALA A N 1
ATOM 469 C CA . ALA A 1 67 ? 18.93356 -3.57790 24.94476 1.000 16.35256 67 ALA A CA 1
ATOM 470 C C . ALA A 1 67 ? 20.01759 -4.64305 24.93246 1.000 17.87722 67 ALA A C 1
ATOM 471 O O . ALA A 1 67 ? 20.63728 -4.88906 25.97085 1.000 19.95136 67 ALA A O 1
ATOM 473 N N . ASP A 1 68 ? 20.23853 -5.29141 23.79391 1.000 18.17168 68 ASP A N 1
ATOM 474 C CA . ASP A 1 68 ? 21.23707 -6.34599 23.65252 1.000 19.92377 68 ASP A CA 1
ATOM 475 C C . ASP A 1 68 ? 22.45797 -5.78164 22.93179 1.000 18.32689 68 ASP A C 1
ATOM 476 O O . ASP A 1 68 ? 22.43157 -5.60204 21.71426 1.000 19.48387 68 ASP A O 1
ATOM 481 N N . ARG A 1 69 ? 23.51115 -5.46170 23.68585 1.000 14.35815 69 ARG A N 1
ATOM 482 C CA . ARG A 1 69 ? 24.71236 -4.88225 23.08109 1.000 17.35748 69 ARG A CA 1
ATOM 483 C C . ARG A 1 69 ? 25.28264 -5.70389 21.92582 1.000 20.20242 69 ARG A C 1
ATOM 484 O O . ARG A 1 69 ? 25.66393 -5.10373 20.90744 1.000 19.02767 69 ARG A O 1
ATOM 492 N N . PRO A 1 70 ? 25.42316 -7.03900 22.01866 1.000 18.57208 70 PRO A N 1
ATOM 493 C CA . PRO A 1 70 ? 25.95057 -7.78243 20.85781 1.000 20.58411 70 PRO A CA 1
ATOM 494 C C . PRO A 1 70 ? 25.11632 -7.57579 19.60971 1.000 19.07956 70 PRO A C 1
ATOM 495 O O . PRO A 1 70 ? 25.64961 -7.52501 18.49359 1.000 22.46520 70 PRO A O 1
ATOM 499 N N . GLU A 1 71 ? 23.80109 -7.47512 19.77855 1.000 17.63135 71 GLU A N 1
ATOM 500 C CA . GLU A 1 71 ? 22.92846 -7.21538 18.64964 1.000 21.06056 71 GLU A CA 1
ATOM 501 C C . GLU A 1 71 ? 23.17112 -5.81879 18.08916 1.000 17.84615 71 GLU A C 1
ATOM 502 O O . GLU A 1 71 ? 23.19985 -5.63145 16.86793 1.000 17.46447 71 GLU A O 1
ATOM 508 N N . VAL A 1 72 ? 23.29737 -4.81702 18.96592 1.000 18.63434 72 VAL A N 1
ATOM 509 C CA . VAL A 1 72 ? 23.57055 -3.45713 18.50035 1.000 16.89040 72 VAL A CA 1
ATOM 510 C C . VAL A 1 72 ? 24.87578 -3.41571 17.71692 1.000 15.83732 72 VAL A C 1
ATOM 511 O O . VAL A 1 72 ? 24.95054 -2.83778 16.62667 1.000 17.15458 72 VAL A O 1
ATOM 515 N N . GLU A 1 73 ? 25.92206 -4.03826 18.26475 1.000 12.57337 73 GLU A N 1
ATOM 516 C CA . GLU A 1 73 ? 27.22388 -4.06748 17.60336 1.000 16.94742 73 GLU A CA 1
ATOM 517 C C . GLU A 1 73 ? 27.13296 -4.65054 16.19573 1.000 18.74592 73 GLU A C 1
ATOM 518 O O . GLU A 1 73 ? 27.63532 -4.06234 15.23117 1.000 16.70844 73 GLU A O 1
ATOM 524 N N . LYS A 1 74 ? 26.49547 -5.81160 16.06116 1.000 16.38640 74 LYS A N 1
ATOM 525 C CA . LYS A 1 74 ? 26.39233 -6.45838 14.75660 1.000 20.19244 74 LYS A CA 1
ATOM 526 C C . LYS A 1 74 ? 25.55208 -5.63592 13.78525 1.000 16.93793 74 LYS A C 1
ATOM 527 O O . LYS A 1 74 ? 25.96263 -5.40292 12.64258 1.000 15.77308 74 LYS A O 1
ATOM 533 N N . ALA A 1 75 ? 24.35290 -5.22148 14.21355 1.000 16.29097 75 ALA A N 1
ATOM 534 C CA . ALA A 1 75 ? 23.45236 -4.45091 13.35281 1.000 17.62966 75 ALA A CA 1
ATOM 535 C C . ALA A 1 75 ? 24.04797 -3.10791 12.94446 1.000 13.91480 75 ALA A C 1
ATOM 536 O O . ALA A 1 75 ? 23.98329 -2.72518 11.77107 1.000 14.05642 75 ALA A O 1
ATOM 538 N N . PHE A 1 76 ? 24.58170 -2.34842 13.91040 1.000 14.93209 76 PHE A N 1
ATOM 539 C CA . PHE A 1 76 ? 25.19142 -1.06209 13.57520 1.000 14.76551 76 PHE A CA 1
ATOM 540 C C . PHE A 1 76 ? 26.35841 -1.23817 12.60454 1.000 13.66737 76 PHE A C 1
ATOM 541 O O . PHE A 1 76 ? 26.51161 -0.44862 11.66373 1.000 16.15513 76 PHE A O 1
ATOM 549 N N . ALA A 1 77 ? 27.21800 -2.23867 12.83695 1.000 17.10256 77 ALA A N 1
ATOM 550 C CA . ALA A 1 77 ? 28.35464 -2.45608 11.93807 1.000 17.85149 77 ALA A CA 1
ATOM 551 C C . ALA A 1 77 ? 27.88973 -2.83373 10.53142 1.000 19.92334 77 ALA A C 1
ATOM 552 O O . ALA A 1 77 ? 28.49869 -2.41985 9.53672 1.000 20.69350 77 ALA A O 1
ATOM 554 N N . THR A 1 78 ? 26.83119 -3.64610 10.42934 1.000 17.65796 78 THR A N 1
ATOM 555 C CA . THR A 1 78 ? 26.28767 -4.01590 9.12324 1.000 16.73696 78 THR A CA 1
ATOM 556 C C . THR A 1 78 ? 25.74308 -2.79174 8.40284 1.000 20.10442 78 THR A C 1
ATOM 557 O O . THR A 1 78 ? 25.95519 -2.61799 7.19839 1.000 19.73914 78 THR A O 1
ATOM 561 N N . ALA A 1 79 ? 25.02209 -1.93792 9.12924 1.000 16.09972 79 ALA A N 1
ATOM 562 C CA . ALA A 1 79 ? 24.47342 -0.72949 8.53131 1.000 13.20078 79 ALA A CA 1
ATOM 563 C C . ALA A 1 79 ? 25.59183 0.19089 8.06129 1.000 15.22621 79 ALA A C 1
ATOM 564 O O . ALA A 1 79 ? 25.54927 0.71393 6.94258 1.000 16.20915 79 ALA A O 1
ATOM 566 N N . ALA A 1 80 ? 26.60757 0.39850 8.90539 1.000 15.97890 80 ALA A N 1
ATOM 567 C CA . ALA A 1 80 ? 27.70747 1.28238 8.52904 1.000 18.44041 80 ALA A CA 1
ATOM 568 C C . ALA A 1 80 ? 28.43459 0.74374 7.30095 1.000 19.97520 80 ALA A C 1
ATOM 569 O O . ALA A 1 80 ? 28.87883 1.51376 6.44285 1.000 20.53322 80 ALA A O 1
ATOM 571 N N . GLU A 1 81 ? 28.56714 -0.57933 7.20183 1.000 18.62497 81 GLU A N 1
ATOM 572 C CA . GLU A 1 81 ? 29.19528 -1.17016 6.02480 1.000 21.89944 81 GLU A CA 1
ATOM 573 C C . GLU A 1 81 ? 28.34555 -0.93377 4.77865 1.000 18.96141 81 GLU A C 1
ATOM 574 O O . GLU A 1 81 ? 28.87864 -0.58770 3.71776 1.000 20.43099 81 GLU A O 1
ATOM 580 N N . ASP A 1 82 ? 27.02588 -1.13780 4.88322 1.000 16.92410 82 ASP A N 1
ATOM 581 C CA . ASP A 1 82 ? 26.12741 -0.90067 3.75322 1.000 16.17678 82 ASP A CA 1
ATOM 582 C C . ASP A 1 82 ? 26.19664 0.54583 3.27917 1.000 19.85759 82 ASP A C 1
ATOM 583 O O . ASP A 1 82 ? 26.17401 0.81734 2.07487 1.000 21.28667 82 ASP A O 1
ATOM 588 N N . MET A 1 83 ? 26.26056 1.49005 4.21867 1.000 18.73247 83 MET A N 1
ATOM 589 C CA . MET A 1 83 ? 26.28634 2.91327 3.90023 1.000 17.58197 83 MET A CA 1
ATOM 590 C C . MET A 1 83 ? 27.67293 3.45140 3.57040 1.000 20.80698 83 MET A C 1
ATOM 591 O O . MET A 1 83 ? 27.77331 4.53122 2.97789 1.000 25.45477 83 MET A O 1
ATOM 596 N N . GLY A 1 84 ? 28.73657 2.74716 3.94169 1.000 19.02265 84 GLY A N 1
ATOM 597 C CA . GLY A 1 84 ? 30.07115 3.25823 3.73255 1.000 18.56580 84 GLY A CA 1
ATOM 598 C C . GLY A 1 84 ? 30.57075 4.11810 4.87072 1.000 28.94822 84 GLY A C 1
ATOM 599 O O . GLY A 1 84 ? 31.61062 4.77257 4.72786 1.000 24.41372 84 GLY A O 1
ATOM 600 N N . GLY A 1 85 ? 29.85546 4.14303 5.98590 1.000 20.05310 85 GLY A N 1
ATOM 601 C CA . GLY A 1 85 ? 30.23969 4.93689 7.13286 1.000 21.03296 85 GLY A CA 1
ATOM 602 C C . GLY A 1 85 ? 29.01677 5.24331 7.97747 1.000 22.94638 85 GLY A C 1
ATOM 603 O O . GLY A 1 85 ? 27.92581 4.73257 7.73149 1.000 17.13581 85 GLY A O 1
ATOM 604 N N . LEU A 1 86 ? 29.21553 6.12639 8.95090 1.000 18.32889 86 LEU A N 1
ATOM 605 C CA . LEU A 1 86 ? 28.13176 6.49907 9.85437 1.000 14.56951 86 LEU A CA 1
ATOM 606 C C . LEU A 1 86 ? 28.34085 7.93068 10.30442 1.000 15.48641 86 LEU A C 1
ATOM 607 O O . LEU A 1 86 ? 29.35740 8.23950 10.93534 1.000 18.31502 86 LEU A O 1
ATOM 612 N N . ASP A 1 87 ? 27.37229 8.78810 10.00040 1.000 14.47283 87 ASP A N 1
ATOM 613 C CA . ASP A 1 87 ? 27.42834 10.20003 10.35022 1.000 14.88625 87 ASP A CA 1
ATOM 614 C C . ASP A 1 87 ? 26.55394 10.56486 11.54096 1.000 16.38784 87 ASP A C 1
ATOM 615 O O . ASP A 1 87 ? 26.96503 11.36656 12.38524 1.000 15.89118 87 ASP A O 1
ATOM 620 N N . VAL A 1 88 ? 25.35271 9.99756 11.61604 1.000 15.69455 88 VAL A N 1
ATOM 621 C CA . VAL A 1 88 ? 24.38639 10.31764 12.66095 1.000 12.06690 88 VAL A CA 1
ATOM 622 C C . VAL A 1 88 ? 23.71410 9.04960 13.16606 1.000 14.39794 88 VAL A C 1
ATOM 623 O O . VAL A 1 88 ? 23.44649 8.12856 12.38890 1.000 10.91406 88 VAL A O 1
ATOM 627 N N . MET A 1 89 ? 23.44967 8.99840 14.47460 1.000 13.03626 89 MET A N 1
ATOM 628 C CA . MET A 1 89 ? 22.72458 7.88778 15.08424 1.000 12.41772 89 MET A CA 1
ATOM 629 C C . MET A 1 89 ? 21.65840 8.51221 15.97299 1.000 13.50123 89 MET A C 1
ATOM 630 O O . MET A 1 89 ? 21.98206 9.25133 16.90996 1.000 11.61483 89 MET A O 1
ATOM 635 N N . VAL A 1 90 ? 20.39423 8.24722 15.65655 1.000 11.78291 90 VAL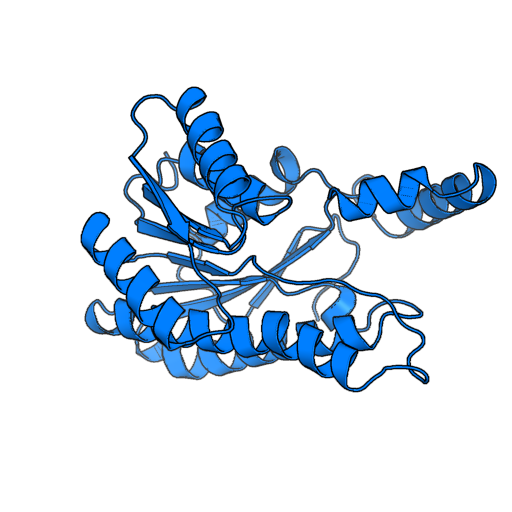 A N 1
ATOM 636 C CA . VAL A 1 90 ? 19.25986 8.78076 16.39786 1.000 11.86714 90 VAL A CA 1
ATOM 637 C C . VAL A 1 90 ? 18.58636 7.62995 17.12787 1.000 15.21689 90 VAL A C 1
ATOM 638 O O . VAL A 1 90 ? 18.08942 6.69346 16.48905 1.000 15.96342 90 VAL A O 1
ATOM 642 N N . ASN A 1 91 ? 18.54259 7.70372 18.45986 1.000 12.98293 91 ASN A N 1
ATOM 643 C CA . ASN A 1 91 ? 17.94192 6.64730 19.27294 1.000 15.84764 91 ASN A CA 1
ATOM 644 C C . ASN A 1 91 ? 16.54488 7.07460 19.70113 1.000 15.74594 91 ASN A C 1
ATOM 645 O O . ASN A 1 91 ? 16.37588 7.80243 20.67953 1.000 15.01692 91 ASN A O 1
ATOM 650 N N . VAL A 1 92 ? 15.54349 6.59936 18.96633 1.000 14.86910 92 VAL A N 1
ATOM 651 C CA . VAL A 1 92 ? 14.15257 6.91320 19.26179 1.000 13.90919 92 VAL A CA 1
ATOM 652 C C . VAL A 1 92 ? 13.46599 5.79409 20.04213 1.000 18.24899 92 VAL A C 1
ATOM 653 O O . VAL A 1 92 ? 12.44699 6.05369 20.69910 1.000 22.62592 92 VAL A O 1
ATOM 657 N N . ALA A 1 93 ? 13.95080 4.55544 19.93890 1.000 15.26233 93 ALA A N 1
ATOM 658 C CA . ALA A 1 93 ? 13.33623 3.43416 20.64267 1.000 17.93046 93 ALA A CA 1
ATOM 659 C C . ALA A 1 93 ? 13.16291 3.75599 22.12264 1.000 19.98758 93 ALA A C 1
ATOM 660 O O . ALA A 1 93 ? 14.06870 4.28111 22.77081 1.000 19.67018 93 ALA A O 1
ATOM 662 N N . GLY A 1 94 ? 11.98629 3.43680 22.65257 1.000 19.94489 94 GLY A N 1
ATOM 663 C CA . GLY A 1 94 ? 11.69249 3.66737 24.05762 1.000 16.32446 94 GLY A CA 1
ATOM 664 C C . GLY A 1 94 ? 10.35689 3.04728 24.39440 1.000 23.72328 94 GLY A C 1
ATOM 665 O O . GLY A 1 94 ? 9.58077 2.67928 23.50845 1.000 20.62381 94 GLY A O 1
ATOM 666 N N . VAL A 1 95 ? 10.10065 2.91684 25.69613 1.000 18.08193 95 VAL A N 1
ATOM 667 C CA . VAL A 1 95 ? 8.85242 2.33288 26.17089 1.000 17.96741 95 VAL A CA 1
ATOM 668 C C . VAL A 1 95 ? 8.21825 3.26152 27.19526 1.000 18.75618 95 VAL A C 1
ATOM 669 O O . VAL A 1 95 ? 8.90714 3.97409 27.93130 1.000 17.73102 95 VAL A O 1
ATOM 673 N N . HIS A 1 96 ? 6.88660 3.26188 27.22118 1.000 20.32044 96 HIS A N 1
ATOM 674 C CA . HIS A 1 96 ? 6.10349 4.07480 28.14127 1.000 22.24627 96 HIS A CA 1
ATOM 675 C C . HIS A 1 96 ? 5.19977 3.16226 28.95561 1.000 24.24226 96 HIS A C 1
ATOM 676 O O . HIS A 1 96 ? 4.67303 2.17509 28.43429 1.000 22.89430 96 HIS A O 1
ATOM 683 N N . ARG A 1 97 ? 4.99395 3.51640 30.22326 1.000 19.81219 97 ARG A N 1
ATOM 684 C CA . ARG A 1 97 ? 4.09559 2.77852 31.10364 1.000 21.69978 97 ARG A CA 1
ATOM 685 C C . ARG A 1 97 ? 3.88889 3.59870 32.36662 1.000 22.11942 97 ARG A C 1
ATOM 686 O O . ARG A 1 97 ? 4.86164 3.97475 33.02718 1.000 20.32737 97 ARG A O 1
ATOM 694 N N . HIS A 1 98 ? 2.63887 3.89025 32.70125 1.000 19.71723 98 HIS A N 1
ATOM 695 C CA . HIS A 1 98 ? 2.33903 4.63884 33.91065 1.000 20.11316 98 HIS A CA 1
ATOM 696 C C . HIS A 1 98 ? 2.18551 3.66346 35.06842 1.000 21.10987 98 HIS A C 1
ATOM 697 O O . HIS A 1 98 ? 1.94614 2.46944 34.87632 1.000 20.12653 98 HIS A O 1
ATOM 704 N N . SER A 1 99 ? 2.34200 4.18542 36.27932 1.000 15.16281 99 SER A N 1
ATOM 705 C CA . SER A 1 99 ? 2.18643 3.37850 37.48162 1.000 18.01788 99 SER A CA 1
ATOM 706 C C . SER A 1 99 ? 2.17074 4.25802 38.71841 1.000 18.56161 99 SER A C 1
ATOM 707 O O . SER A 1 99 ? 2.92970 5.23905 38.77662 1.000 16.20603 99 SER A O 1
ATOM 710 N N . PRO A 1 100 ? 1.32924 3.97677 39.71046 1.000 22.04062 100 PRO A N 1
ATOM 711 C CA . PRO A 1 100 ? 1.42932 4.72633 40.95171 1.000 13.14886 100 PRO A CA 1
ATOM 712 C C . PRO A 1 100 ? 2.82388 4.48874 41.49192 1.000 14.53500 100 PRO A C 1
ATOM 713 O O . PRO A 1 100 ? 3.31743 3.35118 41.43622 1.000 16.55657 100 PRO A O 1
ATOM 717 N N . PRO A 1 101 ? 3.50976 5.52498 41.96952 1.000 16.93362 101 PRO A N 1
ATOM 718 C CA . PRO A 1 101 ? 4.92063 5.34095 42.34644 1.000 16.59173 101 PRO A CA 1
ATOM 719 C C . PRO A 1 101 ? 5.16600 4.39471 43.50935 1.000 15.14121 101 PRO A C 1
ATOM 720 O O . PRO A 1 101 ? 6.30552 3.94392 43.67375 1.000 16.15842 101 PRO A O 1
ATOM 724 N N . ASP A 1 102 ? 4.15409 4.07244 44.31521 1.000 16.32795 102 ASP A N 1
ATOM 725 C CA . ASP A 1 102 ? 4.32961 3.15413 45.43036 1.000 16.12232 102 ASP A CA 1
ATOM 726 C C . ASP A 1 102 ? 4.01875 1.70477 45.06736 1.000 12.53323 102 ASP A C 1
ATOM 727 O O . ASP A 1 102 ? 4.12772 0.82816 45.93146 1.000 18.13722 102 ASP A O 1
ATOM 732 N N . ALA A 1 103 ? 3.60603 1.43246 43.82941 1.000 16.12858 103 ALA A N 1
ATOM 733 C CA . ALA A 1 103 ? 3.21690 0.08818 43.41633 1.000 17.29002 103 ALA A CA 1
ATOM 734 C C . ALA A 1 103 ? 3.99286 -0.42265 42.20536 1.000 22.14948 103 ALA A C 1
ATOM 735 O O . ALA A 1 103 ? 3.44273 -1.15755 41.38314 1.000 20.54723 103 ALA A O 1
ATOM 737 N N . ILE A 1 104 ? 5.25605 -0.04328 42.06412 1.000 20.70825 104 ILE A N 1
ATOM 738 C CA . ILE A 1 104 ? 6.05379 -0.44897 40.91239 1.000 13.27631 104 ILE A CA 1
ATOM 739 C C . ILE A 1 104 ? 6.67401 -1.82061 41.15038 1.000 18.38388 104 ILE A C 1
ATOM 740 O O . ILE A 1 104 ? 7.46962 -2.00435 42.07533 1.000 18.62285 104 ILE A O 1
ATOM 745 N N . ALA A 1 105 ? 6.29591 -2.78360 40.31792 1.000 18.34840 105 ALA A N 1
ATOM 746 C CA . ALA A 1 105 ? 6.84538 -4.12973 40.39140 1.000 20.58871 105 ALA A CA 1
ATOM 747 C C . ALA A 1 105 ? 8.27380 -4.11889 39.86024 1.000 20.18144 105 ALA A C 1
ATOM 748 O O . ALA A 1 105 ? 8.61084 -3.34190 38.96488 1.000 21.68534 105 ALA A O 1
ATOM 750 N N . GLU A 1 106 ? 9.12993 -4.96167 40.44486 1.000 21.12411 106 GLU A N 1
ATOM 751 C CA . GLU A 1 106 ? 10.51452 -5.03641 39.98103 1.000 25.55503 106 GLU A CA 1
ATOM 752 C C . GLU A 1 106 ? 10.58325 -5.27036 38.47365 1.000 25.12739 106 GLU A C 1
ATOM 753 O O . GLU A 1 106 ? 11.43639 -4.68758 37.79243 1.000 24.48811 106 GLU A O 1
ATOM 759 N N . GLU A 1 107 ? 9.69535 -6.11956 37.93269 1.000 22.06691 107 GLU A N 1
ATOM 760 C CA . GLU A 1 107 ? 9.72247 -6.41054 36.49800 1.000 23.85415 107 GLU A CA 1
ATOM 761 C C . GLU A 1 107 ? 9.42401 -5.16449 35.67775 1.000 26.19557 107 GLU A C 1
ATOM 762 O O . GLU A 1 107 ? 9.94799 -5.00917 34.56741 1.000 19.83467 107 GLU A O 1
ATOM 768 N N . LEU A 1 108 ? 8.56241 -4.28221 36.19218 1.000 23.33963 108 LEU A N 1
ATOM 769 C CA . LEU A 1 108 ? 8.24026 -3.05762 35.46924 1.000 20.11737 108 LEU A CA 1
ATOM 770 C C . LEU A 1 108 ? 9.44338 -2.12915 35.46583 1.000 16.37718 108 LEU A C 1
ATOM 771 O O . LEU A 1 108 ? 9.81003 -1.56843 34.42612 1.000 17.29926 108 LEU A O 1
ATOM 776 N N . TYR A 1 109 ? 10.04720 -1.93556 36.63917 1.000 20.27235 109 TYR A N 1
ATOM 777 C CA . TYR A 1 109 ? 11.24337 -1.11130 36.75535 1.000 18.10826 109 TYR A CA 1
ATOM 778 C C . TYR A 1 109 ? 12.30765 -1.59650 35.78092 1.000 22.18513 109 TYR A C 1
ATOM 779 O O . TYR A 1 109 ? 12.92271 -0.80926 35.05274 1.000 18.72577 109 TYR A O 1
ATOM 788 N N . ASP A 1 110 ? 12.54898 -2.90653 35.77988 1.000 22.29527 110 ASP A N 1
ATOM 789 C CA . ASP A 1 110 ? 13.59468 -3.48173 34.94295 1.000 23.30752 110 ASP A CA 1
ATOM 790 C C . ASP A 1 110 ? 13.34862 -3.20641 33.46678 1.000 21.31305 110 ASP A C 1
ATOM 791 O O . ASP A 1 110 ? 14.25461 -2.77148 32.74444 1.000 25.54654 110 ASP A O 1
ATOM 796 N N . MET A 1 111 ? 12.12381 -3.45441 33.00097 1.000 19.04216 111 MET A N 1
ATOM 797 C CA . MET A 1 111 ? 11.79302 -3.23188 31.59685 1.000 22.91978 111 MET A CA 1
ATOM 798 C C . MET A 1 111 ? 11.97557 -1.77770 31.17472 1.000 24.93026 111 MET A C 1
ATOM 799 O O . MET A 1 111 ? 12.54592 -1.49896 30.11266 1.000 18.79907 111 MET A O 1
ATOM 804 N N . LEU A 1 112 ? 11.45609 -0.83508 31.96006 1.000 18.61378 112 LEU A N 1
ATOM 805 C CA . LEU A 1 112 ? 11.56532 0.56048 31.54930 1.000 19.26725 112 LEU A CA 1
ATOM 806 C C . LEU A 1 112 ? 13.00940 1.03502 31.53529 1.000 14.48591 112 LEU A C 1
ATOM 807 O O . LEU A 1 112 ? 13.41984 1.74218 30.61213 1.000 14.62364 112 LEU A O 1
ATOM 812 N N . PHE A 1 113 ? 13.79113 0.69138 32.55440 1.000 15.77715 113 PHE A N 1
ATOM 813 C CA . PHE A 1 113 ? 15.17732 1.13764 32.54231 1.000 18.14193 113 PHE A CA 1
ATOM 814 C C . PHE A 1 113 ? 15.99521 0.40170 31.48415 1.000 19.30478 113 PHE A C 1
ATOM 815 O O . PHE A 1 113 ? 16.88915 0.99007 30.86244 1.000 14.08206 113 PHE A O 1
ATOM 823 N N . ARG A 1 114 ? 15.72819 -0.88880 31.28459 1.000 16.23052 114 ARG A N 1
ATOM 824 C CA . ARG A 1 114 ? 16.45666 -1.64830 30.27069 1.000 18.04358 114 ARG A CA 1
ATOM 825 C C . ARG A 1 114 ? 16.31252 -1.03266 28.87887 1.000 16.94004 114 ARG A C 1
ATOM 826 O O . ARG A 1 114 ? 17.31008 -0.83097 28.17663 1.000 18.79684 114 ARG A O 1
ATOM 834 N N . VAL A 1 115 ? 15.08006 -0.75664 28.44300 1.000 14.73192 115 VAL A N 1
ATOM 835 C CA . VAL A 1 115 ? 14.88559 -0.17925 27.11304 1.000 14.33763 115 VAL A CA 1
ATOM 836 C C . VAL A 1 115 ? 15.30631 1.29110 27.06047 1.000 17.87609 115 VAL A C 1
ATOM 837 O O . VAL A 1 115 ? 16.07609 1.69780 26.18368 1.000 14.85203 115 VAL A O 1
ATOM 841 N N . ASN A 1 116 ? 14.78176 2.11876 27.96962 1.000 15.72617 116 ASN A N 1
ATOM 842 C CA . ASN A 1 116 ? 15.04938 3.55900 27.89863 1.000 11.80102 116 ASN A CA 1
ATOM 843 C C . ASN A 1 116 ? 16.47284 3.96105 28.27969 1.000 13.97471 116 ASN A C 1
ATOM 844 O O . ASN A 1 116 ? 16.99111 4.93609 27.72642 1.000 16.82177 116 ASN A O 1
ATOM 849 N N . VAL A 1 117 ? 17.10923 3.26500 29.22129 1.000 12.29916 117 VAL A N 1
ATOM 850 C CA . VAL A 1 117 ? 18.43676 3.65720 29.69463 1.000 12.59976 117 VAL A CA 1
ATOM 851 C C . VAL A 1 117 ? 19.54239 2.77667 29.12463 1.000 14.95925 117 VAL A C 1
ATOM 852 O O . VAL A 1 117 ? 20.48229 3.28902 28.50935 1.000 11.20011 117 VAL A O 1
ATOM 856 N N . LEU A 1 118 ? 19.46541 1.45859 29.33660 1.000 14.81543 118 LEU A N 1
ATOM 857 C CA . LEU A 1 118 ? 20.48662 0.57887 28.76304 1.000 16.09375 118 LEU A CA 1
ATOM 858 C C . LEU A 1 118 ? 20.50247 0.69553 27.24433 1.000 12.62606 118 LEU A C 1
ATOM 859 O O . LEU A 1 118 ? 21.57286 0.66508 26.61974 1.000 13.11105 118 LEU A O 1
ATOM 864 N N . GLY A 1 119 ? 19.32157 0.81942 26.63378 1.000 14.06543 119 GLY A N 1
ATOM 865 C CA . GLY A 1 119 ? 19.25539 0.98623 25.19177 1.000 15.58355 119 GLY A CA 1
ATOM 866 C C . GLY A 1 119 ? 20.01086 2.22283 24.74801 1.000 14.91682 119 GLY A C 1
ATOM 867 O O . GLY A 1 119 ? 20.68187 2.21783 23.71440 1.000 15.18637 119 GLY A O 1
ATOM 868 N N . THR A 1 120 ? 19.86656 3.31532 25.50079 1.000 14.00417 120 THR A N 1
ATOM 869 C CA . THR A 1 120 ? 20.57539 4.54755 25.17632 1.000 13.16344 120 THR A CA 1
ATOM 870 C C . THR A 1 120 ? 22.08117 4.32454 25.29375 1.000 14.46726 120 THR A C 1
ATOM 871 O O . THR A 1 120 ? 22.85213 4.68437 24.39525 1.000 15.28533 120 THR A O 1
ATOM 875 N N . ILE A 1 121 ? 22.51006 3.72580 26.41065 1.000 12.61448 121 ILE A N 1
ATOM 876 C CA . ILE A 1 121 ? 23.92564 3.43719 26.64938 1.000 12.40752 121 ILE A CA 1
ATOM 877 C C . ILE A 1 121 ? 24.50343 2.57889 25.52654 1.000 15.78087 121 ILE A C 1
ATOM 878 O O . ILE A 1 121 ? 25.55999 2.89625 24.96404 1.000 14.74690 121 ILE A O 1
ATOM 883 N N . ASN A 1 122 ? 23.84160 1.45689 25.21034 1.000 15.78029 122 ASN A N 1
ATOM 884 C CA . ASN A 1 122 ? 24.33718 0.56452 24.15892 1.000 11.58316 122 ASN A CA 1
ATOM 885 C C . ASN A 1 122 ? 24.43717 1.26707 22.80798 1.000 14.15317 122 ASN A C 1
ATOM 886 O O . ASN A 1 122 ? 25.47715 1.20426 22.14405 1.000 15.54017 122 ASN A O 1
ATOM 891 N N . THR A 1 123 ? 23.35304 1.90662 22.36222 1.000 12.51485 123 THR A N 1
ATOM 892 C CA . THR A 1 123 ? 23.37611 2.56801 21.05563 1.000 15.65571 123 THR A CA 1
ATOM 893 C C . THR A 1 123 ? 24.42963 3.66962 21.01083 1.000 14.11543 123 THR A C 1
ATOM 894 O O . THR A 1 123 ? 25.16090 3.79932 20.02348 1.000 12.24385 123 THR A O 1
ATOM 898 N N . ASN A 1 124 ? 24.48422 4.50681 22.05054 1.000 13.40818 124 ASN A N 1
ATOM 899 C CA . ASN A 1 124 ? 25.48420 5.57134 22.10035 1.000 9.86968 124 ASN A CA 1
ATOM 900 C C . ASN A 1 124 ? 26.90125 5.00558 22.04573 1.000 13.09470 124 ASN A C 1
ATOM 901 O O . ASN A 1 124 ? 27.75313 5.50203 21.29515 1.000 13.70546 124 ASN A O 1
ATOM 906 N N . ALA A 1 125 ? 27.17597 3.97498 22.85000 1.000 12.55804 125 ALA A N 1
ATOM 907 C CA . ALA A 1 125 ? 28.51661 3.39168 22.90057 1.000 14.04574 125 ALA A CA 1
ATOM 908 C C . ALA A 1 125 ? 28.94254 2.84420 21.54646 1.000 12.57815 125 ALA A C 1
ATOM 909 O O . ALA A 1 125 ? 30.06371 3.09284 21.09177 1.000 15.62785 125 ALA A O 1
ATOM 911 N N . VAL A 1 126 ? 28.06847 2.07136 20.89650 1.000 14.92890 126 VAL A N 1
ATOM 912 C CA . VAL A 1 126 ? 28.43188 1.46562 19.61951 1.000 14.39390 126 VAL A CA 1
ATOM 913 C C . VAL A 1 126 ? 28.58553 2.53798 18.54577 1.000 15.81511 126 VAL A C 1
ATOM 914 O O . VAL A 1 126 ? 29.51841 2.49320 17.73344 1.000 16.08560 126 VAL A O 1
ATOM 918 N N . ALA A 1 127 ? 27.69142 3.53229 18.54025 1.000 11.88708 127 ALA A N 1
ATOM 919 C CA . ALA A 1 127 ? 27.81643 4.62962 17.58459 1.000 15.78405 127 ALA A CA 1
ATOM 920 C C . ALA A 1 127 ? 29.12909 5.37319 17.80026 1.000 16.37670 127 ALA A C 1
ATOM 921 O O . ALA A 1 127 ? 29.83763 5.69652 16.84057 1.000 16.77822 127 ALA A O 1
ATOM 923 N N . TYR A 1 128 ? 29.46905 5.65334 19.06183 1.000 15.97598 128 TYR A N 1
ATOM 924 C CA . TYR A 1 128 ? 30.72581 6.33277 19.35973 1.000 16.67739 128 TYR A CA 1
ATOM 925 C C . TYR A 1 128 ? 31.91035 5.59190 18.75859 1.000 16.33986 128 TYR A C 1
ATOM 926 O O . TYR A 1 128 ? 32.75006 6.18649 18.07289 1.000 16.25645 128 TYR A O 1
ATOM 935 N N . ARG A 1 129 ? 31.98671 4.28361 19.01028 1.000 15.92818 129 ARG A N 1
ATOM 936 C CA . ARG A 1 129 ? 33.10238 3.48781 18.50733 1.000 20.40794 129 ARG A CA 1
ATOM 937 C C . ARG A 1 129 ? 33.16923 3.49839 16.98664 1.000 18.55357 129 ARG A C 1
ATOM 938 O O . ARG A 1 129 ? 34.26373 3.47947 16.41141 1.000 22.91628 129 ARG A O 1
ATOM 946 N N . LEU A 1 130 ? 32.01357 3.50257 16.31474 1.000 15.49913 130 LEU A N 1
ATOM 947 C CA . LEU A 1 130 ? 32.01137 3.54174 14.85536 1.000 14.84663 130 LEU A CA 1
ATOM 948 C C . LEU A 1 130 ? 32.39916 4.91407 14.30301 1.000 21.77697 130 LEU A C 1
ATOM 949 O O . LEU A 1 130 ? 32.93973 4.99329 13.19514 1.000 17.94312 130 LEU A O 1
ATOM 954 N N . MET A 1 131 ? 32.13320 5.99972 15.04320 1.000 16.33307 131 MET A N 1
ATOM 955 C CA . MET A 1 131 ? 32.41323 7.35847 14.57711 1.000 18.19449 131 MET A CA 1
ATOM 956 C C . MET A 1 131 ? 33.75620 7.92490 15.02500 1.000 19.03720 131 MET A C 1
ATOM 957 O O . MET A 1 131 ? 34.25470 8.86122 14.38935 1.000 19.77666 131 MET A O 1
ATOM 962 N N . LYS A 1 132 ? 34.32238 7.42294 16.12123 1.000 17.18054 132 LYS A N 1
ATOM 963 C CA . LYS A 1 132 ? 35.55884 7.98287 16.66871 1.000 21.71343 132 LYS A CA 1
ATOM 964 C C . LYS A 1 132 ? 36.66967 8.12739 15.62706 1.000 21.32569 132 LYS A C 1
ATOM 965 O O . LYS A 1 132 ? 37.28988 9.19052 15.51378 1.000 20.98013 132 LYS A O 1
ATOM 971 N N . GLY A 1 133 ? 36.93500 7.06374 14.86181 1.000 21.42338 133 GLY A N 1
ATOM 972 C CA . GLY A 1 133 ? 38.01673 7.09977 13.88239 1.000 27.85108 133 GLY A CA 1
ATOM 973 C C . GLY A 1 133 ? 37.96009 8.25132 12.89432 1.000 26.90018 133 GLY A C 1
ATOM 974 O O . GLY A 1 133 ? 38.99963 8.78742 12.49739 1.000 22.23624 133 GLY A O 1
ATOM 975 N N . GLN A 1 134 ? 36.75647 8.65515 12.48489 1.000 20.65223 134 GLN A N 1
ATOM 976 C CA . GLN A 1 134 ? 36.63089 9.72415 11.49879 1.000 20.07295 134 GLN A CA 1
ATOM 977 C C . GLN A 1 134 ? 36.74448 11.11890 12.10296 1.000 20.90845 134 GLN A C 1
ATOM 978 O O . GLN A 1 134 ? 36.76046 12.09676 11.35018 1.000 19.53586 134 GLN A O 1
ATOM 984 N N . GLY A 1 135 ? 36.80336 11.23412 13.42865 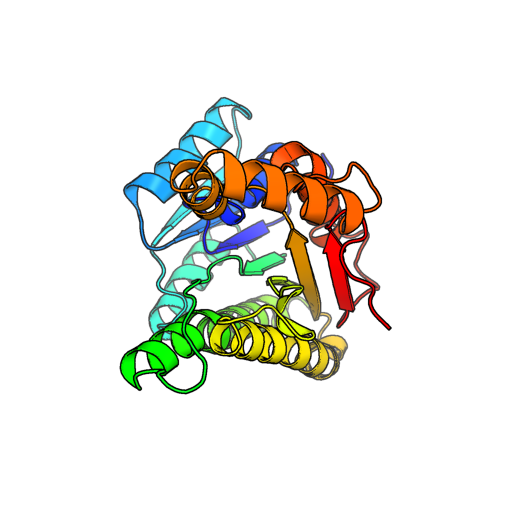1.000 18.81995 135 GLY A N 1
ATOM 985 C CA . GLY A 1 135 ? 36.93642 12.50787 14.10303 1.000 17.43216 135 GLY A CA 1
ATOM 986 C C . GLY A 1 135 ? 35.70436 13.37783 14.17108 1.000 20.78970 135 GLY A C 1
ATOM 987 O O . GLY A 1 135 ? 35.81486 14.53424 14.59639 1.000 20.16005 135 GLY A O 1
ATOM 988 N N . ILE A 1 136 ? 34.53884 12.87607 13.76337 1.000 21.08331 136 ILE A N 1
ATOM 989 C CA . ILE A 1 136 ? 33.30861 13.66169 13.78488 1.000 17.51450 136 ILE A CA 1
ATOM 990 C C . ILE A 1 136 ? 32.14255 12.69021 13.89074 1.000 17.41670 136 ILE A C 1
ATOM 991 O O . ILE A 1 136 ? 32.20381 11.56317 13.39656 1.000 20.23849 136 ILE A O 1
ATOM 996 N N . GLY A 1 137 ? 31.08592 13.11785 14.56219 1.000 15.98396 137 GLY A N 1
ATOM 997 C CA . GLY A 1 137 ? 29.92793 12.26280 14.72365 1.000 17.96043 137 GLY A CA 1
ATOM 998 C C . GLY A 1 137 ? 28.82106 13.01965 15.42063 1.000 15.20229 137 GLY A C 1
ATOM 999 O O . GLY A 1 137 ? 29.05737 14.02009 16.11095 1.000 13.30392 137 GLY A O 1
ATOM 1000 N N . ASN A 1 138 ? 27.61145 12.48637 15.26986 1.000 16.41360 138 ASN A N 1
ATOM 1001 C CA . ASN A 1 138 ? 26.40114 13.12424 15.77342 1.000 18.01913 138 ASN A CA 1
ATOM 1002 C C . ASN A 1 138 ? 25.47090 12.06456 16.34471 1.000 16.89654 138 ASN A C 1
ATOM 1003 O O . ASN A 1 138 ? 25.01867 11.17609 15.61598 1.000 13.21521 138 ASN A O 1
ATOM 1008 N N . ILE A 1 139 ? 25.20529 12.14739 17.64803 1.000 13.05442 139 ILE A N 1
ATOM 1009 C CA . ILE A 1 139 ? 24.31613 11.22731 18.35485 1.000 12.20963 139 ILE A CA 1
ATOM 1010 C C . ILE A 1 139 ? 23.14694 12.04012 18.88551 1.000 14.03751 139 ILE A C 1
ATOM 1011 O O . ILE A 1 139 ? 23.34849 13.06192 19.55384 1.000 14.21088 139 ILE A O 1
ATOM 1016 N N . ILE A 1 140 ? 21.92871 11.58983 18.60066 1.000 12.43199 140 ILE A N 1
ATOM 1017 C CA . ILE A 1 140 ? 20.73060 12.28921 19.04992 1.000 10.76282 140 ILE A CA 1
ATOM 1018 C C . ILE A 1 140 ? 19.88327 11.32042 19.85707 1.000 10.01448 140 ILE A C 1
ATOM 1019 O O . ILE A 1 140 ? 19.36395 10.33435 19.31937 1.000 12.19831 140 ILE A O 1
ATOM 1024 N N . ASN A 1 141 ? 19.74494 11.60082 21.14526 1.000 12.16308 141 ASN A N 1
ATOM 1025 C CA . ASN A 1 141 ? 18.95632 10.79606 22.06458 1.000 10.92359 141 ASN A CA 1
ATOM 1026 C C . ASN A 1 141 ? 17.57608 11.40746 22.22488 1.000 12.99888 141 ASN A C 1
ATOM 1027 O O . ASN A 1 141 ? 17.36621 12.59018 21.96672 1.000 12.35503 141 ASN A O 1
ATOM 1032 N N . PHE A 1 142 ? 16.61740 10.58892 22.62047 1.000 12.96183 142 PHE A N 1
ATOM 1033 C CA . PHE A 1 142 ? 15.28657 11.10900 22.88102 1.000 14.28230 142 PHE A CA 1
ATOM 1034 C C . PHE A 1 142 ? 15.05868 11.17544 24.38187 1.000 18.90077 142 PHE A C 1
ATOM 1035 O O . PHE A 1 142 ? 15.04035 10.14774 25.06644 1.000 16.11733 142 PHE A O 1
ATOM 1043 N N . GLY A 1 143 ? 14.93961 12.38958 24.88456 1.000 13.39957 143 GLY A N 1
ATOM 1044 C CA . GLY A 1 143 ? 14.64819 12.64234 26.26678 1.000 12.81909 143 GLY A CA 1
ATOM 1045 C C . GLY A 1 143 ? 13.15541 12.84943 26.39170 1.000 13.38471 143 GLY A C 1
ATOM 1046 O O . GLY A 1 143 ? 12.37183 12.32777 25.58747 1.000 17.49070 143 GLY A O 1
ATOM 1047 N N . SER A 1 144 ? 12.74603 13.62376 27.39028 1.000 13.05068 144 SER A N 1
ATOM 1048 C CA . SER A 1 144 ? 11.32011 13.86302 27.53657 1.000 11.19181 144 SER A CA 1
ATOM 1049 C C . SER A 1 144 ? 11.08467 14.98351 28.52428 1.000 9.48832 144 SER A C 1
ATOM 1050 O O . SER A 1 144 ? 11.87539 15.18873 29.44443 1.000 10.81457 144 SER A O 1
ATOM 1053 N N . GLU A 1 145 ? 9.97697 15.69834 28.32882 1.000 15.49916 145 GLU A N 1
ATOM 1054 C CA . GLU A 1 145 ? 9.59777 16.70956 29.30481 1.000 12.28948 145 GLU A CA 1
ATOM 1055 C C . GLU A 1 145 ? 9.40379 16.04639 30.66042 1.000 13.63936 145 GLU A C 1
ATOM 1056 O O . GLU A 1 145 ? 9.60024 16.67709 31.70237 1.000 14.48139 145 GLU A O 1
ATOM 1062 N N . SER A 1 146 ? 8.98346 14.77673 30.65929 1.000 10.67134 146 SER A N 1
ATOM 1063 C CA . SER A 1 146 ? 8.79410 14.05188 31.90783 1.000 16.36236 146 SER A CA 1
ATOM 1064 C C . SER A 1 146 ? 10.10455 13.92568 32.67907 1.000 12.58782 146 SER A C 1
ATOM 1065 O O . SER A 1 146 ? 10.08860 13.87176 33.91228 1.000 13.82151 146 SER A O 1
ATOM 1068 N N . GLY A 1 147 ? 11.24437 13.88769 31.97241 1.000 13.26990 147 GLY A N 1
ATOM 1069 C CA . GLY A 1 147 ? 12.55053 13.79926 32.61771 1.000 12.11631 147 GLY A CA 1
ATOM 1070 C C . GLY A 1 147 ? 12.88997 14.98510 33.49850 1.000 15.74722 147 GLY A C 1
ATOM 1071 O O . GLY A 1 147 ? 13.83927 14.91279 34.29240 1.000 13.15982 147 GLY A O 1
ATOM 1072 N N . LEU A 1 148 ? 12.15390 16.08453 33.36118 1.000 12.33365 148 LEU A N 1
ATOM 1073 C CA . LEU A 1 148 ? 12.38202 17.25378 34.20103 1.000 16.31309 148 LEU A CA 1
ATOM 1074 C C . LEU A 1 148 ? 11.70964 17.01479 35.55190 1.000 17.16430 148 LEU A C 1
ATOM 1075 O O . LEU A 1 148 ? 12.37361 16.97521 36.59157 1.000 21.59909 148 LEU A O 1
ATOM 1080 N N . THR A 1 149 ? 10.38655 16.82885 35.54750 1.000 16.20642 149 THR A N 1
ATOM 1081 C CA . THR A 1 149 ? 9.63943 16.44363 36.74281 1.000 16.52454 149 THR A CA 1
ATOM 1082 C C . THR A 1 149 ? 8.67793 15.31838 36.37289 1.000 12.35742 149 THR A C 1
ATOM 1083 O O . THR A 1 149 ? 8.68742 14.25325 36.99657 1.000 13.72333 149 THR A O 1
ATOM 1087 N N . GLY A 1 150 ? 7.84573 15.53860 35.36570 1.000 13.14150 150 GLY A N 1
ATOM 1088 C CA . GLY A 1 150 ? 6.90357 14.51551 34.94713 1.000 13.78949 150 GLY A CA 1
ATOM 1089 C C . GLY A 1 150 ? 5.56362 14.59654 35.64505 1.000 16.56255 150 GLY A C 1
ATOM 1090 O O . GLY A 1 150 ? 5.31835 15.42488 36.52708 1.000 16.22506 150 GLY A O 1
ATOM 1091 N N . GLU A 1 151 ? 4.68141 13.68400 35.22971 1.000 14.52385 151 GLU A N 1
ATOM 1092 C CA . GLU A 1 151 ? 3.27580 13.65738 35.60992 1.000 16.33175 151 GLU A CA 1
ATOM 1093 C C . GLU A 1 151 ? 2.93314 12.71786 36.76211 1.000 14.24148 151 GLU A C 1
ATOM 1094 O O . GLU A 1 151 ? 3.72760 11.88949 37.20978 1.000 13.79499 151 GLU A O 1
ATOM 1100 N N . ILE A 1 152 ? 1.68375 12.86327 37.21585 1.000 14.81822 152 ILE A N 1
ATOM 1101 C CA . ILE A 1 152 ? 1.10935 11.97152 38.21324 1.000 12.46122 152 ILE A CA 1
ATOM 1102 C C . ILE A 1 152 ? 1.12401 10.55919 37.64495 1.000 16.67710 152 ILE A C 1
ATOM 1103 O O . ILE A 1 152 ? 0.87771 10.35462 36.44568 1.000 15.94600 152 ILE A O 1
ATOM 1108 N N . ASN A 1 153 ? 1.44396 9.58220 38.50048 1.000 12.21472 153 ASN A N 1
ATOM 1109 C CA . ASN A 1 153 ? 1.53951 8.17182 38.12367 1.000 15.49671 153 ASN A CA 1
ATOM 1110 C C . ASN A 1 153 ? 2.55388 7.93513 37.01135 1.000 14.40264 153 ASN A C 1
ATOM 1111 O O . ASN A 1 153 ? 2.42734 6.98150 36.23957 1.000 16.52470 153 ASN A O 1
ATOM 1116 N N . ASN A 1 154 ? 3.56536 8.80068 36.90011 1.000 12.27019 154 ASN A N 1
ATOM 1117 C CA . ASN A 1 154 ? 4.56595 8.63261 35.85393 1.000 11.06896 154 ASN A CA 1
ATOM 1118 C C . ASN A 1 154 ? 5.99923 8.80319 36.35944 1.000 10.98920 154 ASN A C 1
ATOM 1119 O O . ASN A 1 154 ? 6.89848 9.07073 35.55853 1.000 13.77303 154 ASN A O 1
ATOM 1124 N N . ALA A 1 155 ? 6.23136 8.66484 37.67075 1.000 10.42281 155 ALA A N 1
ATOM 1125 C CA . ALA A 1 155 ? 7.58282 8.83336 38.21001 1.000 11.41101 155 ALA A CA 1
ATOM 1126 C C . ALA A 1 155 ? 8.59253 7.88656 37.56068 1.000 12.82306 155 ALA A C 1
ATOM 1127 O O . ALA A 1 155 ? 9.73816 8.27305 37.30933 1.000 11.26241 155 ALA A O 1
ATOM 1129 N N . LEU A 1 156 ? 8.19753 6.63231 37.31119 1.000 12.43194 156 LEU A N 1
ATOM 1130 C CA . LEU A 1 156 ? 9.13091 5.65366 36.74738 1.000 10.69257 156 LEU A CA 1
ATOM 1131 C C . LEU A 1 156 ? 9.66020 6.09389 35.38476 1.000 12.33236 156 LEU A C 1
ATOM 1132 O O . LEU A 1 156 ? 10.87700 6.17212 35.17725 1.000 14.48966 156 LEU A O 1
ATOM 1137 N N . TYR A 1 157 ? 8.75957 6.38907 34.44190 1.000 11.31838 157 TYR A N 1
ATOM 1138 C CA . TYR A 1 157 ? 9.18350 6.84602 33.12042 1.000 12.53990 157 TYR A CA 1
ATOM 1139 C C . TYR A 1 157 ? 9.98935 8.13085 33.23888 1.000 14.89674 157 TYR A C 1
ATOM 1140 O O . TYR A 1 157 ? 11.03509 8.28949 32.59481 1.000 13.62910 157 TYR A O 1
ATOM 1149 N N . SER A 1 158 ? 9.48681 9.07671 34.03314 1.000 13.31878 158 SER A N 1
ATOM 1150 C CA . SER A 1 158 ? 10.19232 10.33541 34.24475 1.000 11.41387 158 SER A CA 1
ATOM 1151 C C . SER A 1 158 ? 11.62688 10.07946 34.68600 1.000 13.88812 158 SER A C 1
ATOM 1152 O O . SER A 1 158 ? 12.56304 10.71891 34.19207 1.000 12.86013 158 SER A O 1
ATOM 1155 N N . ALA A 1 159 ? 11.81633 9.13775 35.61571 1.000 13.24618 159 ALA A N 1
ATOM 1156 C CA . ALA A 1 159 ? 13.15950 8.81774 36.08698 1.000 11.38269 159 ALA A CA 1
ATOM 1157 C C . ALA A 1 159 ? 14.04433 8.30449 34.95077 1.000 10.53410 159 ALA A C 1
ATOM 1158 O O . ALA A 1 159 ? 15.22434 8.67374 34.86518 1.000 13.77128 159 ALA A O 1
ATOM 1160 N N . THR A 1 160 ? 13.51128 7.42854 34.08376 1.000 13.92538 160 THR A N 1
ATOM 1161 C CA . THR A 1 160 ? 14.33100 6.89882 32.98877 1.000 10.36060 160 THR A CA 1
ATOM 1162 C C . THR A 1 160 ? 14.80603 8.00714 32.05417 1.000 11.53606 160 THR A C 1
ATOM 1163 O O . THR A 1 160 ? 15.96215 8.00002 31.61352 1.000 13.58761 160 THR A O 1
ATOM 1167 N N . LYS A 1 161 ? 13.92121 8.94513 31.70525 1.000 11.16997 161 LYS A N 1
ATOM 1168 C CA . LYS A 1 161 ? 14.30871 10.02586 30.79905 1.000 10.82985 161 LYS A CA 1
ATOM 1169 C C . LYS A 1 161 ? 15.26757 11.00595 31.46897 1.000 11.22689 161 LYS A C 1
ATOM 1170 O O . LYS A 1 161 ? 16.09938 11.60980 30.77902 1.000 11.44723 161 LYS A O 1
ATOM 1176 N N . ALA A 1 162 ? 15.13059 11.23179 32.78424 1.000 10.25921 162 ALA A N 1
ATOM 1177 C CA . ALA A 1 162 ? 16.11023 12.06197 33.48226 1.000 11.98175 162 ALA A CA 1
ATOM 1178 C C . ALA A 1 162 ? 17.49779 11.46028 33.32134 1.000 13.81018 162 ALA A C 1
ATOM 1179 O O . ALA A 1 162 ? 18.48624 12.17849 33.13706 1.000 10.02779 162 ALA A O 1
ATOM 1181 N N . ALA A 1 163 ? 17.57982 10.13245 33.39355 1.000 11.25492 163 ALA A N 1
ATOM 1182 C CA . ALA A 1 163 ? 18.84867 9.43924 33.22535 1.000 13.23141 163 ALA A CA 1
ATOM 1183 C C . ALA A 1 163 ? 19.41046 9.72356 31.84145 1.000 8.75218 163 ALA A C 1
ATOM 1184 O O . ALA A 1 163 ? 20.61437 9.96014 31.68393 1.000 13.62030 163 ALA A O 1
ATOM 1186 N N . VAL A 1 164 ? 18.55319 9.66901 30.82198 1.000 10.61709 164 VAL A N 1
ATOM 1187 C CA . VAL A 1 164 ? 18.99141 9.93836 29.45368 1.000 13.25330 164 VAL A CA 1
ATOM 1188 C C . VAL A 1 164 ? 19.51747 11.36592 29.33453 1.000 10.88879 164 VAL A C 1
ATOM 1189 O O . VAL A 1 164 ? 20.54620 11.60513 28.69271 1.000 11.76364 164 VAL A O 1
ATOM 1193 N N . HIS A 1 165 ? 18.81992 12.33664 29.94215 1.000 9.58056 165 HIS A N 1
ATOM 1194 C CA . HIS A 1 165 ? 19.25645 13.73469 29.87528 1.000 10.97914 165 HIS A CA 1
ATOM 1195 C C . HIS A 1 165 ? 20.67120 13.90978 30.43086 1.000 14.00783 165 HIS A C 1
ATOM 1196 O O . HIS A 1 165 ? 21.53650 14.51334 29.78304 1.000 10.70689 165 HIS A O 1
ATOM 1203 N N . THR A 1 166 ? 20.91328 13.41746 31.65463 1.000 10.74371 166 THR A N 1
ATOM 1204 C CA . THR A 1 166 ? 22.23466 13.54635 32.27279 1.000 13.24684 166 THR A CA 1
ATOM 1205 C C . THR A 1 166 ? 23.27311 12.72003 31.52420 1.000 13.02857 166 THR A C 1
ATOM 1206 O O . THR A 1 166 ? 24.41806 13.16066 31.35460 1.000 13.14236 166 THR A O 1
ATOM 1210 N N . TRP A 1 167 ? 22.89779 11.51427 31.08255 1.000 11.10153 167 TRP A N 1
ATOM 1211 C CA . TRP A 1 167 ? 23.81853 10.71324 30.28634 1.000 10.49033 167 TRP A CA 1
ATOM 1212 C C . TRP A 1 167 ? 24.30351 11.55942 29.11221 1.000 11.44321 167 TRP A C 1
ATOM 1213 O O . TRP A 1 167 ? 25.50751 11.67194 28.85399 1.000 13.09649 167 TRP A O 1
ATOM 1224 N N . THR A 1 168 ? 23.35304 12.15506 28.38768 1.000 10.50919 168 THR A N 1
ATOM 1225 C CA . THR A 1 168 ? 23.65188 13.00641 27.23544 1.000 13.59679 168 THR A CA 1
ATOM 1226 C C . THR A 1 168 ? 24.62128 14.13447 27.59405 1.000 11.12987 168 THR A C 1
ATOM 1227 O O . THR A 1 168 ? 25.61192 14.36925 26.89108 1.000 14.96151 168 THR A O 1
ATOM 1231 N N . ARG A 1 169 ? 24.34559 14.84852 28.68874 1.000 12.84830 169 ARG A N 1
ATOM 1232 C CA . ARG A 1 169 ? 25.22917 15.93738 29.10869 1.000 12.09702 169 ARG A CA 1
ATOM 1233 C C . ARG A 1 169 ? 26.62141 15.43035 29.45092 1.000 15.37038 169 ARG A C 1
ATOM 1234 O O . ARG A 1 169 ? 27.63052 16.07545 29.13060 1.000 14.24173 169 ARG A O 1
ATOM 1242 N N . ASN A 1 170 ? 26.69213 14.28625 30.12879 1.000 10.73223 170 ASN A N 1
ATOM 1243 C CA . ASN A 1 170 ? 27.97683 13.73481 30.53225 1.000 10.19376 170 ASN A CA 1
ATOM 1244 C C . ASN A 1 170 ? 28.81528 13.25780 29.34274 1.000 11.77334 170 ASN A C 1
ATOM 1245 O O . ASN A 1 170 ? 29.98136 13.64866 29.19906 1.000 10.15717 170 ASN A O 1
ATOM 1250 N N . VAL A 1 171 ? 28.26384 12.38674 28.49398 1.000 11.26201 171 VAL A N 1
ATOM 1251 C CA . VAL A 1 171 ? 29.06831 11.90341 27.36807 1.000 11.79865 171 VAL A CA 1
ATOM 1252 C C . VAL A 1 171 ? 29.43299 13.04081 26.41858 1.000 15.21331 171 VAL A C 1
ATOM 1253 O O . VAL A 1 171 ? 30.46105 12.97065 25.72830 1.000 12.88220 171 VAL A O 1
ATOM 1257 N N . ALA A 1 172 ? 28.60629 14.08911 26.34481 1.000 12.21003 172 ALA A N 1
ATOM 1258 C CA . ALA A 1 172 ? 28.95273 15.22457 25.49247 1.000 10.06619 172 ALA A CA 1
ATOM 1259 C C . ALA A 1 172 ? 30.31694 15.78248 25.88419 1.000 12.35170 172 ALA A C 1
ATOM 1260 O O . ALA A 1 172 ? 31.11085 16.17959 25.02529 1.000 12.75873 172 ALA A O 1
ATOM 1262 N N . ARG A 1 173 ? 30.59027 15.85851 27.18634 1.000 13.59477 173 ARG A N 1
ATOM 1263 C CA . ARG A 1 173 ? 31.88346 16.36278 27.62963 1.000 12.27976 173 ARG A CA 1
ATOM 1264 C C . ARG A 1 173 ? 32.99734 15.36016 27.35695 1.000 14.93002 173 ARG A C 1
ATOM 1265 O O . ARG A 1 173 ? 34.10560 15.74910 26.98345 1.000 14.20187 173 ARG A O 1
ATOM 1273 N N . GLN A 1 174 ? 32.72830 14.06712 27.53522 1.000 13.68882 174 GLN A N 1
ATOM 1274 C CA . GLN A 1 174 ? 33.77101 13.06300 27.32574 1.000 16.30609 174 GLN A CA 1
ATOM 1275 C C . GLN A 1 174 ? 34.12933 12.86196 25.85310 1.000 19.86515 174 GLN A C 1
ATOM 1276 O O . GLN A 1 174 ? 35.30960 12.69560 25.51870 1.000 16.89952 174 GLN A O 1
ATOM 1282 N N . TRP A 1 175 ? 33.13766 12.86249 24.96146 1.000 13.38458 175 TRP A N 1
ATOM 1283 C CA . TRP A 1 175 ? 33.35231 12.57721 23.54311 1.000 13.32122 175 TRP A CA 1
ATOM 1284 C C . TRP A 1 175 ? 33.54273 13.81077 22.66706 1.000 13.80252 175 TRP A C 1
ATOM 1285 O O . TRP A 1 175 ? 33.90783 13.65844 21.49488 1.000 15.04241 175 TRP A O 1
ATOM 1296 N N . GLY A 1 176 ? 33.29442 15.00847 23.19028 1.000 13.64355 176 GLY A N 1
ATOM 1297 C CA . GLY A 1 176 ? 33.48987 16.22901 22.44182 1.000 14.00491 176 GLY A CA 1
ATOM 1298 C C . GLY A 1 176 ? 34.89754 16.32664 21.87682 1.000 14.62456 176 GLY A C 1
ATOM 1299 O O . GLY A 1 176 ? 35.08390 16.67356 20.70590 1.000 15.07337 176 GLY A O 1
ATOM 1300 N N . PRO A 1 177 ? 35.91807 16.03856 22.69572 1.000 14.61868 177 PRO A N 1
ATOM 1301 C CA . PRO A 1 177 ? 37.30298 16.10366 22.18805 1.000 15.44488 177 PRO A CA 1
ATOM 1302 C C . PRO A 1 177 ? 37.56708 15.15910 21.02845 1.000 16.93832 177 PRO A C 1
ATOM 1303 O O . PRO A 1 177 ? 38.53451 15.37225 20.28116 1.000 17.78900 177 PRO A O 1
ATOM 1307 N N . ASP A 1 178 ? 36.73610 14.13210 20.84698 1.000 15.61098 178 ASP A N 1
ATOM 1308 C CA . ASP A 1 178 ? 36.84269 13.20943 19.72429 1.000 15.09575 178 ASP A CA 1
ATOM 1309 C C . ASP A 1 178 ? 36.04770 13.68203 18.51513 1.000 21.87808 178 ASP A C 1
ATOM 1310 O O . ASP A 1 178 ? 36.06664 13.00863 17.47933 1.000 19.39876 178 ASP A O 1
ATOM 1315 N N . GLY A 1 179 ? 35.33857 14.80989 18.63157 1.000 17.69525 179 GLY A N 1
ATOM 1316 C CA . GLY A 1 179 ? 34.56298 15.36157 17.54443 1.000 19.06560 179 GLY A CA 1
ATOM 1317 C C . GLY A 1 179 ? 33.11687 14.92912 17.50927 1.000 17.24669 179 GLY A C 1
ATOM 1318 O O . GLY A 1 179 ? 32.39978 15.29608 16.56531 1.000 16.10873 179 GLY A O 1
ATOM 1319 N N . ILE A 1 180 ? 32.66167 14.17444 18.50479 1.000 12.93100 180 ILE A N 1
ATOM 1320 C CA . ILE A 1 180 ? 31.29413 13.66566 18.55659 1.000 11.89135 180 ILE A CA 1
ATOM 1321 C C . ILE A 1 180 ? 30.40674 14.56546 19.40611 1.000 10.08963 180 ILE A C 1
ATOM 1322 O O . ILE A 1 180 ? 30.73217 14.85941 20.56353 1.000 13.09793 180 ILE A O 1
ATOM 1327 N N . ARG A 1 181 ? 29.28263 14.99711 18.84143 1.000 11.20017 181 ARG A N 1
ATOM 1328 C CA . ARG A 1 181 ? 28.32860 15.81449 19.57313 1.000 13.24303 181 ARG A CA 1
ATOM 1329 C C . ARG A 1 181 ? 27.15694 14.91970 19.95560 1.000 13.60719 181 ARG A C 1
ATOM 1330 O O . ARG A 1 181 ? 26.79130 13.99977 19.21837 1.000 16.08383 181 ARG A O 1
ATOM 1338 N N . ILE A 1 182 ? 26.57752 15.18122 21.12614 1.000 12.66839 182 ILE A N 1
ATOM 1339 C CA . ILE A 1 182 ? 25.46226 14.38654 21.63401 1.000 13.33594 182 ILE A CA 1
ATOM 1340 C C . ILE A 1 182 ? 24.44042 15.33042 22.24497 1.000 11.33266 182 ILE A C 1
ATOM 1341 O O . ILE A 1 182 ? 24.77302 16.10793 23.14676 1.000 12.64218 182 ILE A O 1
ATOM 1346 N N . ASN A 1 183 ? 23.20637 15.27418 21.74451 1.000 12.66418 183 ASN A N 1
ATOM 1347 C CA . ASN A 1 183 ? 22.09729 16.10872 22.19831 1.000 11.17691 183 ASN A CA 1
ATOM 1348 C C . ASN A 1 183 ? 20.85881 15.25270 22.42246 1.000 12.35093 183 ASN A C 1
ATOM 1349 O O . ASN A 1 183 ? 20.76810 14.11081 21.96824 1.000 12.99170 183 ASN A O 1
ATOM 1354 N N . ALA A 1 184 ? 19.88533 15.82923 23.11709 1.000 11.33165 184 ALA A N 1
ATOM 1355 C CA . ALA A 1 184 ? 18.63222 15.14630 23.40191 1.000 13.53074 184 ALA A CA 1
ATOM 1356 C C . ALA A 1 184 ? 17.45205 15.98635 22.92996 1.000 14.60835 184 ALA A C 1
ATOM 1357 O O . ALA A 1 184 ? 17.42113 17.20430 23.13165 1.000 13.06318 184 ALA A O 1
ATOM 1359 N N . VAL A 1 185 ? 16.48089 15.32314 22.30290 1.000 11.91420 185 VAL A N 1
ATOM 1360 C CA . VAL A 1 185 ? 15.24011 15.94702 21.85015 1.000 13.94399 185 VAL A CA 1
ATOM 1361 C C . VAL A 1 185 ? 14.12307 15.60165 22.82342 1.000 15.37031 185 VAL A C 1
ATOM 1362 O O . VAL A 1 185 ? 14.02101 14.46152 23.29537 1.000 12.49642 185 VAL A O 1
ATOM 1366 N N . LEU A 1 186 ? 13.28178 16.59317 23.12616 1.000 13.39378 186 LEU A N 1
ATOM 1367 C CA . LEU A 1 186 ? 12.16190 16.46763 24.06187 1.000 12.66192 186 LEU A CA 1
ATOM 1368 C C . LEU A 1 186 ? 10.89058 16.81024 23.29040 1.000 14.75512 186 LEU A C 1
ATOM 1369 O O . LEU A 1 186 ? 10.44134 17.96834 23.28129 1.000 15.36735 186 LEU A O 1
ATOM 1374 N N . PRO A 1 187 ? 10.28325 15.83259 22.62341 1.000 16.83054 187 PRO A N 1
ATOM 1375 C CA . PRO A 1 187 ? 9.08947 16.07917 21.81146 1.000 17.98087 187 PRO A CA 1
ATOM 1376 C C . PRO A 1 187 ? 7.78288 15.92109 22.57257 1.000 15.76487 187 PRO A C 1
ATOM 1377 O O . PRO A 1 187 ? 7.66308 15.13634 23.51327 1.000 15.42402 187 PRO A O 1
ATOM 1381 N N . TYR A 1 188 ? 6.76906 16.68271 22.12568 1.000 18.04336 188 TYR A N 1
ATOM 1382 C CA . TYR A 1 188 ? 5.40654 16.58788 22.67454 1.000 19.19966 188 TYR A CA 1
ATOM 1383 C C . TYR A 1 188 ? 4.50203 16.49336 21.45371 1.000 19.06580 188 TYR A C 1
ATOM 1384 O O . TYR A 1 188 ? 3.95276 17.49396 20.98614 1.000 15.35337 188 TYR A O 1
ATOM 1393 N N . MET A 1 189 ? 4.33373 15.27138 20.94873 1.000 14.13572 189 MET A N 1
ATOM 1394 C CA . MET A 1 189 ? 3.60872 15.04361 19.71251 1.000 17.54415 189 MET A CA 1
ATOM 1395 C C . MET A 1 189 ? 2.51643 14.00284 19.87339 1.000 19.84520 189 MET A C 1
ATOM 1396 O O . MET A 1 189 ? 2.52534 13.18377 20.79746 1.000 17.34082 189 MET A O 1
ATOM 1401 N N . VAL A 1 190 ? 1.59164 14.02796 18.91562 1.000 15.75097 190 VAL A N 1
ATOM 1402 C CA . VAL A 1 190 ? 0.54286 13.02445 18.88437 1.000 13.19042 190 VAL A CA 1
ATOM 1403 C C . VAL A 1 190 ? 1.21383 11.70870 18.52439 1.000 21.92061 190 VAL A C 1
ATOM 1404 O O . VAL A 1 190 ? 2.07734 11.65928 17.63722 1.000 22.14987 190 VAL A O 1
ATOM 1408 N N . THR A 1 191 ? 0.85595 10.64703 19.22808 1.000 19.23514 191 THR A N 1
ATOM 1409 C CA . THR A 1 191 ? 1.37754 9.31719 18.95805 1.000 19.56138 191 THR A CA 1
ATOM 1410 C C . THR A 1 191 ? 0.24043 8.31877 19.07495 1.000 21.89998 191 THR A C 1
ATOM 1411 O O . THR A 1 191 ? -0.82171 8.64479 19.61535 1.000 22.55034 191 THR A O 1
ATOM 1415 N N . PRO A 1 192 ? 0.41095 7.11188 18.52253 1.000 23.17333 192 PRO A N 1
ATOM 1416 C CA . PRO A 1 192 ? -0.62907 6.08478 18.67750 1.000 23.07800 192 PRO A CA 1
ATOM 1417 C C . PRO A 1 192 ? -1.10520 5.91257 20.11278 1.000 24.62447 192 PRO A C 1
ATOM 1418 O O . PRO A 1 192 ? -2.31226 5.78633 20.36038 1.000 25.68608 192 PRO A O 1
ATOM 1422 N N . MET A 1 193 ? -0.17258 5.88444 21.06922 1.000 23.85999 193 MET A N 1
ATOM 1423 C CA . MET A 1 193 ? -0.55085 5.74120 22.47176 1.000 27.77737 193 MET A CA 1
ATOM 1424 C C . MET A 1 193 ? -1.37635 6.93240 22.95099 1.000 26.04942 193 MET A C 1
ATOM 1425 O O . MET A 1 193 ? -2.30673 6.76399 23.74745 1.000 28.77773 193 MET A O 1
ATOM 1430 N N . TYR A 1 194 ? -1.04361 8.14834 22.49085 1.000 24.84252 194 TYR A N 1
ATOM 1431 C CA . TYR A 1 194 ? -1.82652 9.32486 22.87231 1.000 27.27340 194 TYR A CA 1
ATOM 1432 C C . TYR A 1 194 ? -3.23648 9.24021 22.30047 1.000 27.34777 194 TYR A C 1
ATOM 1433 O O . TYR A 1 194 ? -4.21320 9.58305 22.97880 1.000 26.10260 194 TYR A O 1
ATOM 1442 N N . VAL A 1 195 ? -3.35661 8.80835 21.04289 1.000 24.45233 195 VAL A N 1
ATOM 1443 C CA . VAL A 1 195 ? -4.67320 8.67461 20.42643 1.000 25.47130 195 VAL A CA 1
ATOM 1444 C C . VAL A 1 195 ? -5.49289 7.63992 21.18285 1.000 21.33897 195 VAL A C 1
ATOM 1445 O O . VAL A 1 195 ? -6.68238 7.84372 21.45405 1.000 22.51984 195 VAL A O 1
ATOM 1449 N N . ASP A 1 196 ? -4.86708 6.51357 21.53177 1.000 19.11413 196 ASP A N 1
ATOM 1450 C CA . ASP A 1 196 ? -5.54592 5.47880 22.30250 1.000 23.36246 196 ASP A CA 1
ATOM 1451 C C . ASP A 1 196 ? -6.04660 6.04625 23.62783 1.000 28.82427 196 ASP A C 1
ATOM 1452 O O . ASP A 1 196 ? -7.18581 5.79288 24.03977 1.000 28.74919 196 ASP A O 1
ATOM 1457 N N . PHE A 1 197 ? -5.19323 6.81179 24.31432 1.000 28.49746 197 PHE A N 1
ATOM 1458 C CA . PHE A 1 197 ? -5.59018 7.46010 25.56267 1.000 26.07871 197 PHE A CA 1
ATOM 1459 C C . PHE A 1 197 ? -6.81363 8.34405 25.35570 1.000 28.45585 197 PHE A C 1
ATOM 1460 O O . PHE A 1 197 ? -7.78415 8.26843 26.11735 1.000 34.20388 197 PHE A O 1
ATOM 1468 N N . ARG A 1 198 ? -6.77769 9.20331 24.33410 1.000 25.44942 198 ARG A N 1
ATOM 1469 C CA . ARG A 1 198 ? -7.90807 10.08448 24.07273 1.000 23.01526 198 ARG A CA 1
ATOM 1470 C C . ARG A 1 198 ? -9.17320 9.27829 23.80083 1.000 26.85698 198 ARG A C 1
ATOM 1471 O O . ARG A 1 198 ? -10.25309 9.61441 24.29746 1.000 24.42426 198 ARG A O 1
ATOM 1479 N N . ASN A 1 199 ? -9.05200 8.20752 23.01120 1.000 22.23435 199 ASN A N 1
ATOM 1480 C CA . ASN A 1 199 ? -10.20419 7.39889 22.61549 1.000 23.86423 199 ASN A CA 1
ATOM 1481 C C . ASN A 1 199 ? -10.87344 6.65683 23.76823 1.000 26.55587 199 ASN A C 1
ATOM 1482 O O . ASN A 1 199 ? -12.05635 6.32091 23.65536 1.000 24.84237 199 ASN A O 1
ATOM 1487 N N . ALA A 1 200 ? -10.16124 6.36719 24.85373 1.000 25.34400 200 ALA A N 1
ATOM 1488 C CA . ALA A 1 200 ? -10.76144 5.63907 25.96564 1.000 26.83551 200 ALA A CA 1
ATOM 1489 C C . ALA A 1 200 ? -11.34332 6.54332 27.04625 1.000 29.48059 200 ALA A C 1
ATOM 1490 O O . ALA A 1 200 ? -11.91947 6.03476 28.01412 1.000 32.31838 200 ALA A O 1
ATOM 1492 N N . LEU A 1 201 ? -11.23175 7.85642 26.90585 1.000 26.18418 201 LEU A N 1
ATOM 1493 C CA . LEU A 1 201 ? -11.77252 8.76860 27.90200 1.000 32.34009 201 LEU A CA 1
ATOM 1494 C C . LEU A 1 201 ? -13.23208 9.10014 27.62899 1.000 36.22968 201 LEU A C 1
ATOM 1495 O O . LEU A 1 201 ? -13.68378 9.13546 26.48021 1.000 24.62495 201 LEU A O 1
ATOM 1500 N N . SER A 1 202 ? -13.96418 9.36736 28.70579 1.000 28.41080 202 SER A N 1
ATOM 1501 C CA . SER A 1 202 ? -15.33391 9.81824 28.55847 1.000 29.30531 202 SER A CA 1
ATOM 1502 C C . SER A 1 202 ? -15.31680 11.21849 27.96553 1.000 36.91020 202 SER A C 1
ATOM 1503 O O . SER A 1 202 ? -14.28700 11.90073 27.96318 1.000 34.52023 202 SER A O 1
ATOM 1506 N N . SER A 1 203 ? -16.46698 11.64393 27.44100 1.000 36.64070 203 SER A N 1
ATOM 1507 C CA . SER A 1 203 ? -16.53980 12.97801 26.85587 1.000 37.87746 203 SER A CA 1
ATOM 1508 C C . SER A 1 203 ? -16.12534 14.03464 27.87090 1.000 45.37802 203 SER A C 1
ATOM 1509 O O . SER A 1 203 ? -15.49661 15.03834 27.51472 1.000 42.03926 203 SER A O 1
ATOM 1512 N N . GLU A 1 204 ? -16.46226 13.82136 29.14354 1.000 48.19194 204 GLU A N 1
ATOM 1513 C CA . GLU A 1 204 ? -16.10585 14.78800 30.17467 1.000 46.71011 204 GLU A CA 1
ATOM 1514 C C . GLU A 1 204 ? -14.60006 14.87117 30.36937 1.000 40.17580 204 GLU A C 1
ATOM 1515 O O . GLU A 1 204 ? -14.01240 15.95930 30.34119 1.000 38.84348 204 GLU A O 1
ATOM 1521 N N . ASP A 1 205 ? -13.96874 13.72000 30.60157 1.000 38.34204 205 ASP A N 1
ATOM 1522 C CA . ASP A 1 205 ? -12.52717 13.66902 30.80317 1.000 42.05817 205 ASP A CA 1
ATOM 1523 C C . ASP A 1 205 ? -11.76523 14.20138 29.59814 1.000 39.32675 205 ASP A C 1
ATOM 1524 O O . ASP A 1 205 ? -10.70010 14.80720 29.75934 1.000 35.84713 205 ASP A O 1
ATOM 1529 N N . LEU A 1 206 ? -12.29697 14.00284 28.38900 1.000 40.99193 206 LEU A N 1
ATOM 1530 C CA . LEU A 1 206 ? -11.60811 14.49778 27.20333 1.000 40.56354 206 LEU A CA 1
ATOM 1531 C C . LEU A 1 206 ? -11.67286 16.01693 27.13102 1.000 37.67455 206 LEU A C 1
ATOM 1532 O O . LEU A 1 206 ? -10.65983 16.67022 26.85153 1.000 31.84664 206 LEU A O 1
ATOM 1537 N N . ALA A 1 207 ? -12.85009 16.59989 27.38010 1.000 32.58143 207 ALA A N 1
ATOM 1538 C CA . ALA A 1 207 ? -12.95435 18.05541 27.36994 1.000 35.54599 207 ALA A CA 1
ATOM 1539 C C . ALA A 1 207 ? -12.02947 18.65349 28.41994 1.000 35.30690 207 ALA A C 1
ATOM 1540 O O . ALA A 1 207 ? -11.42324 19.70933 28.20096 1.000 36.33324 207 ALA A O 1
ATOM 1542 N N . ALA A 1 208 ? -11.91855 17.98830 29.57296 1.000 36.82494 208 ALA A N 1
ATOM 1543 C CA . ALA A 1 208 ? -11.04540 18.46712 30.63786 1.000 36.65322 208 ALA A CA 1
ATOM 1544 C C . ALA A 1 208 ? -9.59808 18.46729 30.16707 1.000 39.41283 208 ALA A C 1
ATOM 1545 O O . ALA A 1 208 ? -8.87494 19.45786 30.33158 1.000 29.10213 208 ALA A O 1
ATOM 1547 N N . HIS A 1 209 ? -9.15422 17.33754 29.60290 1.000 34.14956 209 HIS A N 1
ATOM 1548 C CA . HIS A 1 209 ? -7.79860 17.23857 29.07163 1.000 33.16068 209 HIS A CA 1
ATOM 1549 C C . HIS A 1 209 ? -7.53049 18.30136 28.01631 1.000 31.79263 209 HIS A C 1
ATOM 1550 O O . HIS A 1 209 ? -6.46125 18.92068 28.01217 1.000 33.93939 209 HIS A O 1
ATOM 1557 N N . ASP A 1 210 ? -8.47574 18.51075 27.09530 1.000 29.69429 210 ASP A N 1
ATOM 1558 C CA . ASP A 1 210 ? -8.25528 19.49505 26.04065 1.000 33.11578 210 ASP A CA 1
ATOM 1559 C C . ASP A 1 210 ? -8.11095 20.89611 26.62068 1.000 32.68492 210 ASP A C 1
ATOM 1560 O O . ASP A 1 210 ? -7.26025 21.67299 26.17253 1.000 29.75560 210 ASP A O 1
ATOM 1565 N N . ALA A 1 211 ? -8.92940 21.24086 27.61825 1.000 32.69286 211 ALA A N 1
ATOM 1566 C CA . ALA A 1 211 ? -8.82624 22.57345 28.20525 1.000 33.30784 211 ALA A CA 1
ATOM 1567 C C . ALA A 1 211 ? -7.50145 22.73637 28.94111 1.000 25.60532 211 ALA A C 1
ATOM 1568 O O . ALA A 1 211 ? -6.86619 23.79535 28.86258 1.000 32.33668 211 ALA A O 1
ATOM 1570 N N . ALA A 1 212 ? -7.06882 21.69558 29.65806 1.000 25.57532 212 ALA A N 1
ATOM 1571 C CA . ALA A 1 212 ? -5.80618 21.76753 30.38682 1.000 27.74046 212 ALA A CA 1
ATOM 1572 C C . ALA A 1 212 ? -4.62748 21.81052 29.42433 1.000 32.65866 212 ALA A C 1
ATOM 1573 O O . ALA A 1 212 ? -3.64424 22.52176 29.66184 1.000 27.04727 212 ALA A O 1
ATOM 1575 N N . THR A 1 213 ? -4.72168 21.06912 28.32090 1.000 26.44569 213 THR A N 1
ATOM 1576 C CA . THR A 1 213 ? -3.66079 21.07908 27.32116 1.000 26.54966 213 THR A CA 1
ATOM 1577 C C . THR A 1 213 ? -3.60402 22.42234 26.60442 1.000 23.37653 213 THR A C 1
ATOM 1578 O O . THR A 1 213 ? -2.51583 22.91161 26.27291 1.000 22.21148 213 THR A O 1
ATOM 1582 N N . LYS A 1 214 ? -4.76538 23.04397 26.37607 1.000 24.68391 214 LYS A N 1
ATOM 1583 C CA . LYS A 1 214 ? -4.79526 24.36345 25.75229 1.000 21.81188 214 LYS A CA 1
ATOM 1584 C C . LYS A 1 214 ? -4.04725 25.39316 26.58956 1.000 19.23842 214 LYS A C 1
ATOM 1585 O O . LYS A 1 214 ? -3.34580 26.25608 26.05004 1.000 23.28169 214 LYS A O 1
ATOM 1591 N N . THR A 1 215 ? -4.19921 25.33082 27.90733 1.000 24.01443 215 THR A N 1
ATOM 1592 C CA . THR A 1 215 ? -3.48760 26.26284 28.77301 1.000 28.68828 215 THR A CA 1
ATOM 1593 C C . THR A 1 215 ? -2.01267 25.89292 28.91594 1.000 25.09120 215 THR A C 1
ATOM 1594 O O . THR A 1 215 ? -1.14708 26.77532 28.95722 1.000 24.36809 215 THR A O 1
ATOM 1598 N N . ASP A 1 216 ? -1.71239 24.59452 28.95915 1.000 18.51629 216 ASP A N 1
ATOM 1599 C CA . ASP A 1 216 ? -0.34451 24.10625 29.13634 1.000 21.65102 216 ASP A CA 1
ATOM 1600 C C . ASP A 1 216 ? 0.56515 24.29180 27.92474 1.000 23.66900 216 ASP A C 1
ATOM 1601 O O . ASP A 1 216 ? 1.78716 24.31903 28.09903 1.000 15.96673 216 ASP A O 1
ATOM 1606 N N . ILE A 1 217 ? 0.02963 24.42194 26.71847 1.000 17.67549 217 ILE A N 1
ATOM 1607 C CA . ILE A 1 217 ? 0.83927 24.55435 25.51390 1.000 19.58405 217 ILE A CA 1
ATOM 1608 C C . ILE A 1 217 ? 0.59643 25.92441 24.89903 1.000 17.17959 217 ILE A C 1
ATOM 1609 O O . ILE A 1 217 ? -0.35067 26.11851 24.13764 1.000 18.04771 217 ILE A O 1
ATOM 1614 N N . PRO A 1 218 ? 1.45335 26.90277 25.21057 1.000 17.31014 218 PRO A N 1
ATOM 1615 C CA . PRO A 1 218 ? 1.25421 28.26936 24.69390 1.000 14.15347 218 PRO A CA 1
ATOM 1616 C C . PRO A 1 218 ? 1.07921 28.37284 23.18341 1.000 15.22505 218 PRO A C 1
ATOM 1617 O O . PRO A 1 218 ? 0.16809 29.07860 22.72484 1.000 18.55986 218 PRO A O 1
ATOM 1621 N N . LEU A 1 219 ? 1.92487 27.71181 22.39039 1.000 15.78935 219 LEU A N 1
ATOM 1622 C CA . LEU A 1 219 ? 1.78120 27.76256 20.93310 1.000 15.79289 219 LEU A CA 1
ATOM 1623 C C . LEU A 1 219 ? 0.78430 26.72765 20.42768 1.000 20.51558 219 LEU A C 1
ATOM 1624 O O . LEU A 1 219 ? 1.12337 25.55695 20.24903 1.000 18.95429 219 LEU A O 1
ATOM 1629 N N . GLY A 1 220 ? -0.45339 27.16367 20.18255 1.000 18.00163 220 GLY A N 1
ATOM 1630 C CA . GLY A 1 220 ? -1.48336 26.31830 19.60981 1.000 21.22353 220 GLY A CA 1
ATOM 1631 C C . GLY A 1 220 ? -2.32957 25.52093 20.57848 1.000 23.14728 220 GLY A C 1
ATOM 1632 O O . GLY A 1 220 ? -3.40209 25.04753 20.18343 1.000 25.08377 220 GLY A O 1
ATOM 1633 N N . GLY A 1 221 ? -1.88585 25.33937 21.81989 1.000 17.05385 221 GLY A N 1
ATOM 1634 C CA . GLY A 1 221 ? -2.69827 24.64367 22.80534 1.000 20.93739 221 GLY A CA 1
ATOM 1635 C C . GLY A 1 221 ? -2.98855 23.18743 22.50917 1.000 19.16049 221 GLY A C 1
ATOM 1636 O O . GLY A 1 221 ? -3.91136 22.61994 23.10506 1.000 20.28725 221 GLY A O 1
ATOM 1637 N N . LYS A 1 222 ? -2.24513 22.56545 21.59276 1.000 16.37225 222 LYS A N 1
ATOM 1638 C CA . LYS A 1 222 ? -2.45248 21.16159 21.25500 1.000 16.70982 222 LYS A CA 1
ATOM 1639 C C . LYS A 1 222 ? -1.13254 20.41931 21.10006 1.000 17.49122 222 LYS A C 1
ATOM 1640 O O . LYS A 1 222 ? -0.08659 21.01561 20.82447 1.000 15.47155 222 LYS A O 1
ATOM 1646 N N . PHE A 1 223 ? -1.19669 19.09528 21.27182 1.000 17.10207 223 PHE A N 1
ATOM 1647 C CA . PHE A 1 223 ? -0.02551 18.26391 21.02092 1.000 18.10431 223 PHE A CA 1
ATOM 1648 C C . PHE A 1 223 ? 0.37500 18.48571 19.56755 1.000 15.35368 223 PHE A C 1
ATOM 1649 O O . PHE A 1 223 ? -0.48349 18.62281 18.69349 1.000 18.75623 223 PHE A O 1
ATOM 1657 N N . GLY A 1 224 ? 1.67799 18.50458 19.29535 1.000 15.25572 224 GLY A N 1
ATOM 1658 C CA . GLY A 1 224 ? 2.12653 18.73404 17.93703 1.000 14.63197 224 GLY A CA 1
ATOM 1659 C C . GLY A 1 224 ? 1.96311 17.54477 17.00968 1.000 14.85170 224 GLY A C 1
ATOM 1660 O O . GLY A 1 224 ? 1.59131 16.44308 17.41165 1.000 17.14601 224 GLY A O 1
ATOM 1661 N N . ASP A 1 225 ? 2.23857 17.80631 15.73370 1.000 16.50526 225 ASP A N 1
ATOM 1662 C CA . ASP A 1 225 ? 2.22493 16.80652 14.67293 1.000 16.32960 225 ASP A CA 1
ATOM 1663 C C . ASP A 1 225 ? 3.67507 16.51357 14.31483 1.000 16.47992 225 ASP A C 1
ATOM 1664 O O . ASP A 1 225 ? 4.40559 17.41966 13.89908 1.000 15.13265 225 ASP A O 1
ATOM 1669 N N . ALA A 1 226 ? 4.08299 15.25311 14.48003 1.000 15.86883 226 ALA A N 1
ATOM 1670 C CA . ALA A 1 226 ? 5.47430 14.86541 14.24665 1.000 17.08246 226 ALA A CA 1
ATOM 1671 C C . ALA A 1 226 ? 5.97816 15.30191 12.87539 1.000 21.79868 226 ALA A C 1
ATOM 1672 O O . ALA A 1 226 ? 7.02829 15.94577 12.76674 1.000 22.23923 226 ALA A O 1
ATOM 1674 N N . ASP A 1 227 ? 5.25375 14.93541 11.80932 1.000 17.05497 227 ASP A N 1
ATOM 1675 C CA . ASP A 1 227 ? 5.70374 15.27092 10.45867 1.000 22.38713 227 ASP A CA 1
ATOM 1676 C C . ASP A 1 227 ? 5.81271 16.77512 10.23352 1.000 21.78088 227 ASP A C 1
ATOM 1677 O O . ASP A 1 227 ? 6.73262 17.23687 9.54950 1.000 22.93243 227 ASP A O 1
ATOM 1682 N N . LYS A 1 228 ? 4.88810 17.55724 10.79224 1.000 17.04758 228 LYS A N 1
ATOM 1683 C CA . LYS A 1 228 ? 4.90806 19.00336 10.59021 1.000 22.46739 228 LYS A CA 1
ATOM 1684 C C . LYS A 1 228 ? 5.74765 19.79197 11.58814 1.000 17.54005 228 LYS A C 1
ATOM 1685 O O . LYS A 1 228 ? 6.45011 20.73528 11.20132 1.000 19.60449 228 LYS A O 1
ATOM 1691 N N . ASP A 1 229 ? 5.67331 19.44216 12.86329 1.000 17.31122 229 ASP A N 1
ATOM 1692 C CA . ASP A 1 229 ? 6.32131 20.21868 13.90986 1.000 17.70622 229 ASP A CA 1
ATOM 1693 C C . ASP A 1 229 ? 7.65252 19.65923 14.37512 1.000 17.19720 229 ASP A C 1
ATOM 1694 O O . ASP A 1 229 ? 8.54280 20.43497 14.75141 1.000 14.42311 229 ASP A O 1
ATOM 1699 N N . LEU A 1 230 ? 7.82574 18.34317 14.33847 1.000 12.49620 230 LEU A N 1
ATOM 1700 C CA . LEU A 1 230 ? 9.06913 17.77360 14.82944 1.000 14.23440 230 LEU A CA 1
ATOM 1701 C C . LEU A 1 230 ? 10.08695 17.55631 13.71553 1.000 17.65070 230 LEU A C 1
ATOM 1702 O O . LEU A 1 230 ? 11.27152 17.84495 13.91590 1.000 13.06921 230 LEU A O 1
ATOM 1707 N N . ALA A 1 231 ? 9.66514 17.00174 12.57123 1.000 14.80754 231 ALA A N 1
ATOM 1708 C CA . ALA A 1 231 ? 10.57327 16.74727 11.44467 1.000 18.75721 231 ALA A CA 1
ATOM 1709 C C . ALA A 1 231 ? 11.56717 17.87606 11.17882 1.000 14.46300 231 ALA A C 1
ATOM 1710 O O . ALA A 1 231 ? 12.77159 17.59025 11.10242 1.000 13.35746 231 ALA A O 1
ATOM 1712 N N . PRO A 1 232 ? 11.15012 19.14703 11.01795 1.000 15.39351 232 PRO A N 1
ATOM 1713 C CA . PRO A 1 232 ? 12.12622 20.20423 10.69147 1.000 16.00724 232 PRO A CA 1
ATOM 1714 C C . PRO A 1 232 ? 13.22867 20.34713 11.72072 1.000 15.38259 232 PRO A C 1
ATOM 1715 O O . PRO A 1 232 ? 14.36576 20.67578 11.36373 1.000 13.25593 232 PRO A O 1
ATOM 1719 N N . VAL A 1 233 ? 12.90740 20.16487 13.00458 1.000 15.74611 233 VAL A N 1
ATOM 1720 C CA . VAL A 1 233 ? 13.93452 20.24715 14.03831 1.000 14.28062 233 VAL A CA 1
ATOM 1721 C C . VAL A 1 233 ? 14.86292 19.04235 13.95488 1.000 15.24412 233 VAL A C 1
ATOM 1722 O O . VAL A 1 233 ? 16.08159 19.17363 14.09479 1.000 12.38288 233 VAL A O 1
ATOM 1726 N N . MET A 1 234 ? 14.30478 17.85272 13.69956 1.000 13.17062 234 MET A N 1
ATOM 1727 C CA . MET A 1 234 ? 15.13565 16.66139 13.56853 1.000 10.74444 234 MET A CA 1
ATOM 1728 C C . MET A 1 234 ? 16.10649 16.80803 12.40400 1.000 15.70722 234 MET A C 1
ATOM 1729 O O . MET A 1 234 ? 17.25568 16.35808 12.47720 1.000 15.55046 234 MET A O 1
ATOM 1734 N N . VAL A 1 235 ? 15.66181 17.42823 11.31603 1.000 12.98486 235 VAL A N 1
ATOM 1735 C CA . VAL A 1 235 ? 16.55336 17.60687 10.17504 1.000 12.49887 235 VAL A CA 1
ATOM 1736 C C . VAL A 1 235 ? 17.68691 18.55878 10.54758 1.000 17.21280 235 VAL A C 1
ATOM 1737 O O . VAL A 1 235 ? 18.85927 18.30699 10.23248 1.000 14.37842 235 VAL A O 1
ATOM 1741 N N . PHE A 1 236 ? 17.36351 19.65925 11.23453 1.000 13.80351 236 PHE A N 1
ATOM 1742 C CA . PHE A 1 236 ? 18.40592 20.58516 11.67510 1.000 14.86868 236 PHE A CA 1
ATOM 1743 C C . PHE A 1 236 ? 19.42471 19.87558 12.56236 1.000 13.19071 236 PHE A C 1
ATOM 1744 O O . PHE A 1 236 ? 20.63669 20.01554 12.36990 1.000 15.81439 236 PHE A O 1
ATOM 1752 N N . LEU A 1 237 ? 18.94728 19.14914 13.57616 1.000 15.71793 237 LEU A N 1
ATOM 1753 C CA . LEU A 1 237 ? 19.85517 18.46198 14.49657 1.000 15.66065 237 LEU A CA 1
ATOM 1754 C C . LEU A 1 237 ? 20.77969 17.48222 13.77799 1.000 12.02580 237 LEU A C 1
ATOM 1755 O O . LEU A 1 237 ? 21.95945 17.36391 14.12909 1.000 12.36072 237 LEU A O 1
ATOM 1760 N N . ALA A 1 238 ? 20.24434 16.72948 12.81075 1.000 12.78366 238 ALA A N 1
ATOM 1761 C CA . ALA A 1 238 ? 21.05396 15.76268 12.07313 1.000 15.35531 238 ALA A CA 1
ATOM 1762 C C . ALA A 1 238 ? 22.04295 16.44749 11.13704 1.000 18.53384 238 ALA A C 1
ATOM 1763 O O . ALA A 1 238 ? 23.12973 15.91370 10.88408 1.000 18.43076 238 ALA A O 1
ATOM 1765 N N . SER A 1 239 ? 21.67946 17.61429 10.61138 1.000 16.35173 239 SER A N 1
ATOM 1766 C CA . SER A 1 239 ? 22.48616 18.35805 9.65788 1.000 16.68378 239 SER A CA 1
ATOM 1767 C C . SER A 1 239 ? 23.73275 18.97055 10.29613 1.000 17.81179 239 SER A C 1
ATOM 1768 O O . SER A 1 239 ? 23.88885 19.04147 11.51822 1.000 17.07631 239 SER A O 1
ATOM 1771 N N . ASP A 1 240 ? 24.63231 19.43033 9.41833 1.000 13.42349 240 ASP A N 1
ATOM 1772 C CA . ASP A 1 240 ? 25.86242 20.08388 9.84728 1.000 18.04426 240 ASP A CA 1
ATOM 1773 C C . ASP A 1 240 ? 25.60081 21.37276 10.61446 1.000 17.34880 240 ASP A C 1
ATOM 1774 O O . ASP A 1 240 ? 26.48962 21.83646 11.33410 1.000 17.74108 240 ASP A O 1
ATOM 1779 N N . ALA A 1 241 ? 24.41870 21.97627 10.44091 1.000 17.24781 241 ALA A N 1
ATOM 1780 C CA . ALA A 1 241 ? 24.08739 23.24021 11.10161 1.000 16.67310 241 ALA A CA 1
ATOM 1781 C C . ALA A 1 241 ? 24.24498 23.18087 12.61783 1.000 15.81979 241 ALA A C 1
ATOM 1782 O O . ALA A 1 241 ? 24.53318 24.20437 13.24888 1.000 16.03463 241 ALA A O 1
ATOM 1784 N N . SER A 1 242 ? 24.01292 22.02529 13.22626 1.000 15.37971 242 SER A N 1
ATOM 1785 C CA . SER A 1 242 ? 24.08880 21.88698 14.67420 1.000 16.67883 242 SER A CA 1
ATOM 1786 C C . SER A 1 242 ? 25.48541 21.52294 15.18100 1.000 16.49043 242 SER A C 1
ATOM 1787 O O . SER A 1 242 ? 25.63430 21.20241 16.36532 1.000 12.99150 242 SER A O 1
ATOM 1790 N N . HIS A 1 243 ? 26.50852 21.58842 14.32066 1.000 13.35940 243 HIS A N 1
ATOM 1791 C CA . HIS A 1 243 ? 27.84908 21.10479 14.66422 1.000 12.19064 243 HIS A CA 1
ATOM 1792 C C . HIS A 1 243 ? 28.50629 21.77984 15.87528 1.000 14.76175 243 HIS A C 1
ATOM 1793 O O . HIS A 1 243 ? 29.45100 21.20583 16.43015 1.000 16.17990 243 HIS A O 1
ATOM 1800 N N . PHE A 1 244 ? 28.06763 22.96738 16.29690 1.000 12.57721 244 PHE A N 1
ATOM 1801 C CA . PHE A 1 244 ? 28.65321 23.62940 17.46727 1.000 13.41797 244 PHE A CA 1
ATOM 1802 C C . PHE A 1 244 ? 27.78917 23.53040 18.72498 1.000 16.38318 244 PHE A C 1
ATOM 1803 O O . PHE A 1 244 ? 28.00429 24.30044 19.67223 1.000 15.58117 244 PHE A O 1
ATOM 1811 N N . MET A 1 245 ? 26.79210 22.64930 18.74450 1.000 12.30605 245 MET A N 1
ATOM 1812 C CA . MET A 1 245 ? 25.95307 22.44402 19.92144 1.000 10.43062 245 MET A CA 1
ATOM 1813 C C . MET A 1 245 ? 26.10395 21.01285 20.42017 1.000 14.05445 245 MET A C 1
ATOM 1814 O O . MET A 1 245 ? 26.04813 20.06840 19.62699 1.000 10.49978 245 MET A O 1
ATOM 1819 N N . THR A 1 246 ? 26.28307 20.85075 21.73231 1.000 11.83251 246 THR A N 1
ATOM 1820 C CA . THR A 1 246 ? 26.39253 19.50997 22.28945 1.000 10.34362 246 THR A CA 1
ATOM 1821 C C . THR A 1 246 ? 26.00832 19.54149 23.76417 1.000 11.70489 246 THR A C 1
ATOM 1822 O O . THR A 1 246 ? 26.21132 20.53970 24.45998 1.000 11.88390 246 THR A O 1
ATOM 1826 N N . GLY A 1 247 ? 25.40964 18.43914 24.21085 1.000 13.4553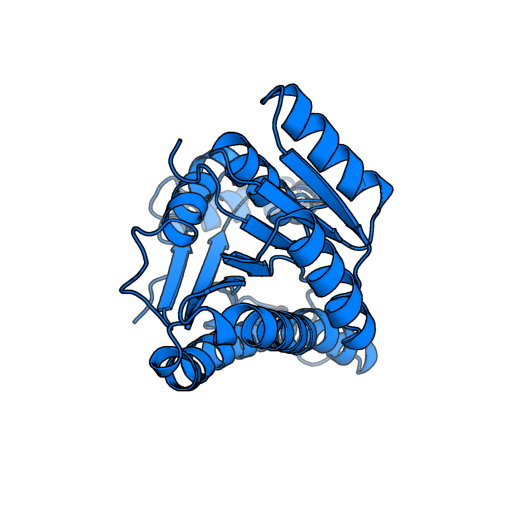0 247 GLY A N 1
ATOM 1827 C CA . GLY A 1 247 ? 24.98321 18.28424 25.58517 1.000 11.70103 247 GLY A CA 1
ATOM 1828 C C . GLY A 1 247 ? 23.72749 19.04241 25.92741 1.000 13.65425 247 GLY A C 1
ATOM 1829 O O . GLY A 1 247 ? 23.44790 19.25786 27.11181 1.000 13.05841 247 GLY A O 1
ATOM 1830 N N . GLN A 1 248 ? 22.95825 19.45154 24.92429 1.000 14.26070 248 GLN A N 1
ATOM 1831 C CA . GLN A 1 248 ? 21.74884 20.23376 25.13359 1.000 12.03821 248 GLN A CA 1
ATOM 1832 C C . GLN A 1 248 ? 20.47193 19.42495 24.95758 1.000 17.07781 248 GLN A C 1
ATOM 1833 O O . GLN A 1 248 ? 20.45842 18.32388 24.39945 1.000 14.71137 248 GLN A O 1
ATOM 1839 N N . MET A 1 249 ? 19.39657 20.00423 25.48227 1.000 11.40126 249 MET A N 1
ATOM 1840 C CA . MET A 1 249 ? 18.03871 19.49497 25.38744 1.000 15.45167 249 MET A CA 1
ATOM 1841 C C . MET A 1 249 ? 17.25238 20.42979 24.47704 1.000 11.82378 249 MET A C 1
ATOM 1842 O O . MET A 1 249 ? 17.31238 21.65417 24.64180 1.000 15.27199 249 MET A O 1
ATOM 1847 N N . PHE A 1 250 ? 16.53204 19.85615 23.51663 1.000 12.09616 250 PHE A N 1
ATOM 1848 C CA . PHE A 1 250 ? 15.73762 20.61734 22.54638 1.000 13.30111 250 PHE A CA 1
ATOM 1849 C C . PHE A 1 250 ? 14.25694 20.30816 22.69398 1.000 14.38308 250 PHE A C 1
ATOM 1850 O O . PHE A 1 250 ? 13.76122 19.32670 22.11491 1.000 13.68327 250 PHE A O 1
ATOM 1858 N N . PRO A 1 251 ? 13.51080 21.12182 23.44299 1.000 14.03891 251 PRO A N 1
ATOM 1859 C CA . PRO A 1 251 ? 12.06858 20.90312 23.60329 1.000 14.79930 251 PRO A CA 1
ATOM 1860 C C . PRO A 1 251 ? 11.31951 21.36342 22.36097 1.000 14.54750 251 PRO A C 1
ATOM 1861 O O . PRO A 1 251 ? 11.40493 22.52618 21.95871 1.000 14.49684 251 PRO A O 1
ATOM 1865 N N . VAL A 1 252 ? 10.61646 20.42685 21.73285 1.000 12.18396 252 VAL A N 1
ATOM 1866 C CA . VAL A 1 252 ? 9.80021 20.68068 20.55204 1.000 13.39317 252 VAL A CA 1
ATOM 1867 C C . VAL A 1 252 ? 8.39926 20.35830 21.03610 1.000 12.93290 252 VAL A C 1
ATOM 1868 O O . VAL A 1 252 ? 7.85330 19.27793 20.78231 1.000 13.92018 252 VAL A O 1
ATOM 1872 N N . ASP A 1 253 ? 7.82855 21.30733 21.76960 1.000 15.62304 253 ASP A N 1
ATOM 1873 C CA . ASP A 1 253 ? 6.58240 21.10320 22.49222 1.000 13.09297 253 ASP A CA 1
ATOM 1874 C C . ASP A 1 253 ? 5.67410 22.32241 22.54364 1.000 14.75588 253 ASP A C 1
ATOM 1875 O O . ASP A 1 253 ? 4.80637 22.39106 23.42197 1.000 15.59619 253 ASP A O 1
ATOM 1880 N N . GLY A 1 254 ? 5.85766 23.28439 21.64751 1.000 11.88476 254 GLY A N 1
ATOM 1881 C CA . GLY A 1 254 ? 5.05557 24.48789 21.66734 1.000 13.26030 254 GLY A CA 1
ATOM 1882 C C . GLY A 1 254 ? 5.11791 25.26892 22.95882 1.000 13.67928 254 GLY A C 1
ATOM 1883 O O . GLY A 1 254 ? 4.19974 26.03815 23.24932 1.000 17.49468 254 GLY A O 1
ATOM 1884 N N . GLY A 1 255 ? 6.18570 25.11830 23.73841 1.000 12.21728 255 GLY A N 1
ATOM 1885 C CA . GLY A 1 255 ? 6.30573 25.85643 24.97813 1.000 13.17675 255 GLY A CA 1
ATOM 1886 C C . GLY A 1 255 ? 5.88098 25.13499 26.23873 1.000 16.00729 255 GLY A C 1
ATOM 1887 O O . GLY A 1 255 ? 5.90010 25.75576 27.30944 1.000 16.99052 255 GLY A O 1
ATOM 1888 N N . LEU A 1 256 ? 5.44507 23.87279 26.14444 1.000 13.42027 256 LEU A N 1
ATOM 1889 C CA . LEU A 1 256 ? 5.01766 23.11792 27.32404 1.000 16.24705 256 LEU A CA 1
ATOM 1890 C C . LEU A 1 256 ? 5.94196 23.30432 28.53050 1.000 18.40140 256 LEU A C 1
ATOM 1891 O O . LEU A 1 256 ? 5.48825 23.63275 29.63278 1.000 15.33938 256 LEU A O 1
ATOM 1896 N N . ILE A 1 257 ? 7.24515 23.09259 28.34001 1.000 12.82629 257 ILE A N 1
ATOM 1897 C CA . ILE A 1 257 ? 8.24424 23.26760 29.38774 1.000 14.11205 257 ILE A CA 1
ATOM 1898 C C . ILE A 1 257 ? 9.35123 24.16054 28.84581 1.000 14.53718 257 ILE A C 1
ATOM 1899 O O . ILE A 1 257 ? 9.43348 24.43039 27.65082 1.000 17.01242 257 ILE A O 1
ATOM 1904 N N . ALA A 1 258 ? 10.18577 24.64905 29.75365 1.000 12.14471 258 ALA A N 1
ATOM 1905 C CA . ALA A 1 258 ? 11.30917 25.49782 29.39227 1.000 13.76573 258 ALA A CA 1
ATOM 1906 C C . ALA A 1 258 ? 12.56920 25.02294 30.09660 1.000 18.23724 258 ALA A C 1
ATOM 1907 O O . ALA A 1 258 ? 12.54649 24.74641 31.29956 1.000 14.58853 258 ALA A O 1
ATOM 1909 N N . VAL A 1 259 ? 13.65966 24.90772 29.33873 1.000 15.11025 259 VAL A N 1
ATOM 1910 C CA . VAL A 1 259 ? 14.93308 24.55543 29.94503 1.000 15.74634 259 VAL A CA 1
ATOM 1911 C C . VAL A 1 259 ? 15.41720 25.74033 30.77868 1.000 16.40979 259 VAL A C 1
ATOM 1912 O O . VAL A 1 259 ? 14.98741 26.88343 30.59227 1.000 17.20952 259 VAL A O 1
ATOM 1916 N N . ARG A 1 260 ? 16.29165 25.45941 31.73949 1.000 18.63412 260 ARG A N 1
ATOM 1917 C CA . ARG A 1 260 ? 16.82573 26.53189 32.59017 1.000 20.90067 260 ARG A CA 1
ATOM 1918 C C . ARG A 1 260 ? 18.34044 26.41938 32.78760 1.000 25.75782 260 ARG A C 1
ATOM 1919 O O . ARG A 1 260 ? 19.00139 25.48197 32.32020 1.000 20.92525 260 ARG A O 1
#

Nearest PDB structures (foldseek):
  6m5n-assembly1_A  TM=1.004E+00  e=9.574E-55  Pseudomonas sp. TCU-HL1
  5b4t-assembly1_A  TM=8.962E-01  e=2.034E-21  Alcaligenes faecalis
  2ztm-assembly1_C  TM=9.055E-01  e=8.866E-21  Pseudomonas fragi
  2ztu-assembly1_A  TM=8.939E-01  e=1.506E-20  Pseudomonas fragi
  3v2h-assembly1_B  TM=9.123E-01  e=2.545E-19  Sinorhizobium meliloti 1021

Radius of gyration: 17.83 Å; Cα contacts (8 Å, |Δi|>4): 526; chains: 1; bounding box: 55×36×51 Å

Solvent-accessible surface area: 12540 Å² total; per-residue (Å²): 161,144,0,118,47,45,67,0,0,0,1,6,0,2,76,24,25,2,4,3,1,0,92,12,0,3,52,14,1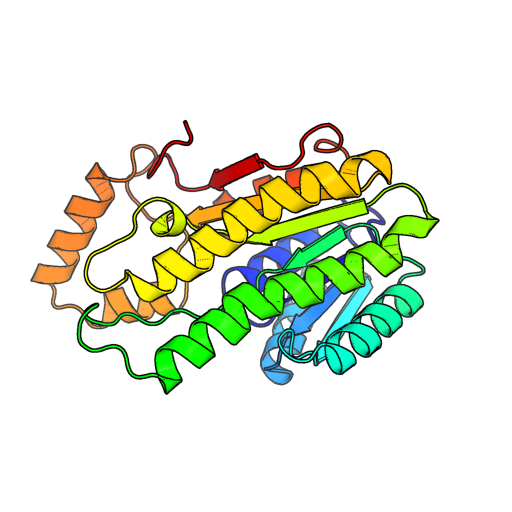7,4,18,2,1,0,0,16,103,79,66,115,73,0,84,96,18,10,49,87,5,15,147,81,30,120,84,47,120,35,130,26,18,85,4,40,10,16,59,68,94,55,0,76,161,9,0,48,49,0,12,141,62,16,58,19,3,26,2,0,0,4,18,22,33,41,87,124,103,8,65,84,135,68,55,61,127,132,18,106,47,84,0,49,106,34,3,29,60,0,5,56,7,0,0,16,8,0,32,170,65,0,105,80,78,42,96,1,4,0,0,0,12,3,10,20,4,10,75,119,27,76,150,65,8,49,12,15,8,48,0,12,38,34,1,4,76,66,1,102,92,9,5,202,126,27,30,119,40,31,2,18,0,2,0,0,2,25,42,13,63,17,83,93,24,61,95,95,66,114,92,50,65,101,136,74,47,64,61,38,57,62,54,13,150,113,77,2,100,142,68,6,160,34,14,72,12,79,159,57,0,15,79,42,0,14,76,2,1,12,85,71,0,119,192,74,51,12,87,39,29,43,19,10,26,42,39,41,78,74,290

InterPro domains:
  IPR002347 Short-chain dehydrogenase/reductase SDR [PF13561] (15-256)
  IPR002347 Short-chain dehydrogenase/reductase SDR [PR00080] (84-95)
  IPR002347 Short-chain dehydrogenase/reductase SDR [PR00080] (137-145)
  IPR002347 Short-chain dehydrogenase/reductase SDR [PR00080] (157-176)
  IPR002347 Short-chain dehydrogenase/reductase SDR [PR00081] (8-25)
  IPR002347 Short-chain dehydrogenase/reductase SDR [PR00081] (84-95)
  IPR002347 Short-chain dehydrogenase/reductase SDR [PR00081] (131-147)
  IPR002347 Short-chain dehydrogenase/reductase SDR [PR00081] (157-176)
  IPR002347 Short-chain dehydrogenase/reductase SDR [PR00081] (178-195)
  IPR002347 Short-chain dehydrogenase/reductase SDR [PR00081] (220-240)
  IPR020904 Short-chain dehydrogenase/reductase, conserved site [PS00061] (144-172)
  IPR036291 NAD(P)-binding domain superfamily [SSF51735] (5-258)

Organism: NCBI:txid1856685

Foldseek 3Di:
DQCALAQEEFEPCLFWLSLLQLLLQQVVRYQYEYEYQPVVSNVVSNVVSCVVPPPTHYYYDYADLLDLVRLLVSVVVSCVSSVAHAEYEYPWADADFAQVVDDDPVNLCVRLSGLPSSLVSNVVSQLVRCLVVLAHEYEYEAAPLLVPHDHRGVSNVVSRVNVLVVFLVVQVVCVRSHYAYEYEHAFADGPVNVVVLVPDDPVVNVVVQVVQLVLQVQPSDGHHSNPQVSVVSSCRSGCVCSPDHSYYHYSGNPNDDDD

CATH classification: 3.40.50.720